Protein AF-A0A527ZEX2-F1 (afdb_monomer)

Secondary structure (DSSP, 8-state):
-------------------HHHHHHHHTTTS----EEEEE--TTSPEEEEEE-TTS-TTPPPSSHHHHHHHHHTT-TTS-EEEEEE-SS-SSEEEEEEEE--HHHHHHHHHHHHHTT-EEEEEE---TTSS-EEEEEETTEEEEEETS---GGGSTT---EEHHHHHHHHHHHH--

Nearest PDB structures (foldseek):
  6jil-assembly1_A  TM=5.531E-01  e=3.196E-02  Streptomyces lavendulae
  5hw4-assembly1_B  TM=4.990E-01  e=6.365E-01  Escherichia coli K-12
  5hw4-assembly1_A  TM=4.530E-01  e=8.638E-01  Escherichia coli K-12
  5hw4-assembly2_C-2  TM=4.641E-01  e=1.037E+00  Escherichia coli K-12
  7twm-assembly1_B  TM=4.184E-01  e=2.294E+00  Mycena rosella

Mean predicted aligned error: 11.55 Å

Foldseek 3Di:
DDDDDDPDDPDPPPPPPDFPVVVQLVCVVPDDDFFKWKWFQDDPFTDTDWGDAPPDDTRDDDPDLLVRLVSQLVRAPLQFKKKWWDDRPDPDTDDIDPGHNDSVVNRVVRRVSSVVRIMIMIGHDDQLQPPDWEWDDDPQWIDIDRRDHDPCVVDPDGDTDGPVVVVVVCCVPVVD

Solvent-accessible surface area (backbone atoms only — not comparable to full-atom values): 10529 Å² total; per-residue (Å²): 142,80,88,83,80,82,80,78,73,77,80,79,73,83,72,79,83,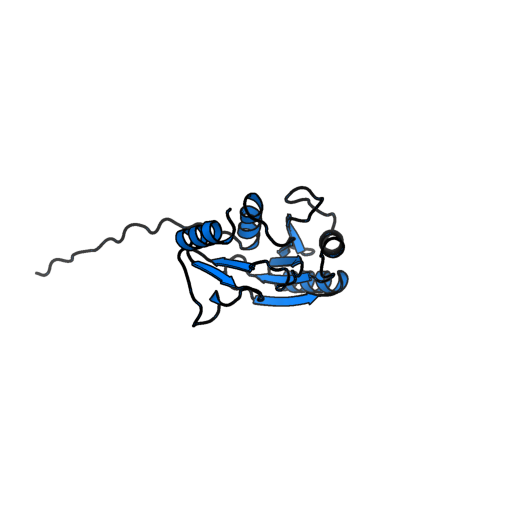69,44,72,66,59,49,50,57,58,45,52,77,82,42,95,62,78,40,31,40,27,32,38,46,47,94,95,48,57,38,80,69,47,26,47,43,91,96,54,60,82,50,56,82,61,97,40,68,61,54,46,43,42,56,46,48,80,67,22,89,69,53,21,29,27,43,38,29,31,48,87,89,43,94,59,67,78,49,75,49,74,66,41,70,46,53,67,60,48,43,55,51,50,46,55,39,17,77,74,65,24,29,38,39,40,30,43,42,74,70,43,80,73,78,56,71,40,63,43,77,59,91,59,36,37,40,70,35,71,66,38,85,64,62,49,90,83,45,90,91,59,82,76,39,52,44,73,58,45,51,51,49,44,30,70,77,71,72,95

Structure (mmCIF, N/CA/C/O backbone):
data_AF-A0A527ZEX2-F1
#
_entry.id   AF-A0A527ZEX2-F1
#
loop_
_atom_site.group_PDB
_atom_site.id
_atom_site.type_symbol
_atom_site.label_atom_id
_atom_site.label_alt_id
_atom_site.label_comp_id
_atom_site.label_asym_id
_atom_site.label_entity_id
_atom_site.label_seq_id
_atom_site.pdbx_PDB_ins_code
_atom_site.Cartn_x
_atom_site.Cartn_y
_atom_site.Cartn_z
_atom_site.occupancy
_atom_site.B_iso_or_equiv
_atom_site.auth_seq_id
_atom_site.auth_comp_id
_atom_site.auth_asym_id
_atom_site.auth_atom_id
_atom_site.pdbx_PDB_model_num
ATOM 1 N N . MET A 1 1 ? 30.602 -56.906 7.696 1.00 38.94 1 MET A N 1
ATOM 2 C CA . MET A 1 1 ? 29.253 -57.090 7.121 1.00 38.94 1 MET A CA 1
ATOM 3 C C . MET A 1 1 ? 28.308 -56.277 7.982 1.00 38.94 1 MET A C 1
ATOM 5 O O . MET A 1 1 ? 28.005 -56.689 9.092 1.00 38.94 1 MET A O 1
ATOM 9 N N . THR A 1 2 ? 27.953 -55.080 7.534 1.00 32.41 2 THR A N 1
ATOM 10 C CA . THR A 1 2 ? 27.104 -54.147 8.282 1.00 32.41 2 THR A CA 1
ATOM 11 C C . THR A 1 2 ? 26.075 -53.618 7.295 1.00 32.41 2 THR A C 1
ATOM 13 O O . THR A 1 2 ? 26.431 -53.017 6.285 1.00 32.41 2 THR A O 1
ATOM 16 N N . LEU A 1 3 ? 24.815 -53.969 7.541 1.00 36.19 3 LEU A N 1
ATOM 17 C CA . LEU A 1 3 ? 23.664 -53.648 6.706 1.00 36.19 3 LEU A CA 1
ATOM 18 C C . LEU A 1 3 ? 23.332 -52.159 6.852 1.00 36.19 3 LEU A C 1
ATOM 20 O O . LEU A 1 3 ? 23.072 -51.685 7.957 1.00 36.19 3 LEU A O 1
ATOM 24 N N . GLY A 1 4 ? 23.356 -51.433 5.734 1.00 30.73 4 GLY A N 1
ATOM 25 C CA . GLY A 1 4 ? 22.884 -50.057 5.642 1.00 30.73 4 GLY A CA 1
ATOM 26 C C . GLY A 1 4 ? 21.360 -50.017 5.586 1.00 30.73 4 GLY A C 1
ATOM 27 O O . GLY A 1 4 ? 20.760 -50.476 4.617 1.00 30.73 4 GLY A O 1
ATOM 28 N N . GLY A 1 5 ? 20.739 -49.458 6.622 1.00 30.98 5 GLY A N 1
ATOM 29 C CA . GLY A 1 5 ? 19.342 -49.035 6.595 1.00 30.98 5 GLY A CA 1
ATOM 30 C C . GLY A 1 5 ? 19.262 -47.604 6.076 1.00 30.98 5 GLY A C 1
ATOM 31 O O . GLY A 1 5 ? 19.489 -46.661 6.828 1.00 30.98 5 GLY A O 1
ATOM 32 N N . SER A 1 6 ? 18.970 -47.446 4.786 1.00 33.84 6 SER A N 1
ATOM 33 C CA . SER A 1 6 ? 18.593 -46.156 4.208 1.00 33.84 6 SER A CA 1
ATOM 34 C C . SER A 1 6 ? 17.180 -45.810 4.680 1.00 33.84 6 SER A C 1
ATOM 36 O O . SER A 1 6 ? 16.199 -46.401 4.224 1.00 33.84 6 SER A O 1
ATOM 38 N N . HIS A 1 7 ? 17.064 -44.882 5.628 1.00 37.12 7 HIS A N 1
ATOM 39 C CA . HIS A 1 7 ? 15.792 -44.233 5.920 1.00 37.12 7 HIS A CA 1
ATOM 40 C C . HIS A 1 7 ? 15.516 -43.186 4.839 1.00 37.12 7 HIS A C 1
ATOM 42 O O . HIS A 1 7 ? 15.939 -42.037 4.941 1.00 37.12 7 HIS A O 1
ATOM 48 N N . ASN A 1 8 ? 14.787 -43.608 3.806 1.00 36.22 8 ASN A N 1
ATOM 49 C CA . ASN A 1 8 ? 14.117 -42.707 2.878 1.00 36.22 8 ASN A CA 1
ATOM 50 C C . ASN A 1 8 ? 13.066 -41.913 3.671 1.00 36.22 8 ASN A C 1
ATOM 52 O O . ASN A 1 8 ? 12.044 -42.467 4.083 1.00 36.22 8 ASN A O 1
ATOM 56 N N . LYS A 1 9 ? 13.333 -40.629 3.932 1.00 35.22 9 LYS A N 1
ATOM 57 C CA . LYS A 1 9 ? 12.286 -39.689 4.346 1.00 35.22 9 LYS A CA 1
ATOM 58 C C . LYS A 1 9 ? 11.362 -39.467 3.143 1.00 35.22 9 LYS A C 1
ATOM 60 O O . LYS A 1 9 ? 11.882 -39.290 2.043 1.00 35.22 9 LYS A O 1
ATOM 65 N N . PRO A 1 10 ? 10.033 -39.510 3.320 1.00 35.25 10 PRO A N 1
ATOM 66 C CA . PRO A 1 10 ? 9.112 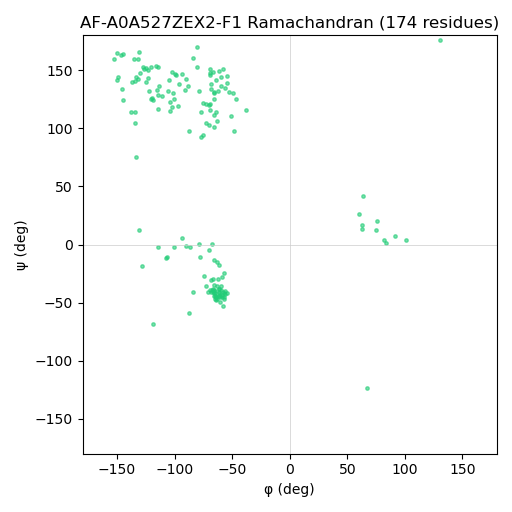-39.231 2.232 1.00 35.25 10 PRO A CA 1
ATOM 67 C C . PRO A 1 10 ? 9.281 -37.778 1.780 1.00 35.25 10 PRO A C 1
ATOM 69 O O . PRO A 1 10 ? 9.509 -36.895 2.612 1.00 35.25 10 PRO A O 1
ATOM 72 N N . ASP A 1 11 ? 9.186 -37.590 0.464 1.00 39.28 11 ASP A N 1
ATOM 73 C CA . ASP A 1 11 ? 9.167 -36.314 -0.246 1.00 39.28 11 ASP A CA 1
ATOM 74 C C . ASP A 1 11 ? 8.365 -35.270 0.536 1.00 39.28 11 ASP A C 1
ATOM 76 O O . ASP A 1 11 ? 7.159 -35.412 0.759 1.00 39.28 11 ASP A O 1
ATOM 80 N N . GLN A 1 12 ? 9.058 -34.221 0.971 1.00 38.19 12 GLN A N 1
ATOM 81 C CA . GLN A 1 12 ? 8.424 -32.989 1.405 1.00 38.19 12 GLN A CA 1
ATOM 82 C C . GLN A 1 12 ? 7.780 -32.408 0.148 1.00 38.19 12 GLN A C 1
ATOM 84 O O . GLN A 1 12 ? 8.481 -31.890 -0.715 1.00 38.19 12 GLN A O 1
ATOM 89 N N . ALA A 1 13 ? 6.465 -32.582 0.012 1.00 36.84 13 ALA A N 1
ATOM 90 C CA . ALA A 1 13 ? 5.693 -31.975 -1.060 1.00 36.84 13 ALA A CA 1
ATOM 91 C C . ALA A 1 13 ? 6.081 -30.494 -1.180 1.00 36.84 13 ALA A C 1
ATOM 93 O O . ALA A 1 13 ? 6.046 -29.781 -0.175 1.00 36.84 13 ALA A O 1
ATOM 94 N N . ASP A 1 14 ? 6.477 -30.077 -2.386 1.00 35.19 14 ASP A N 1
ATOM 95 C CA . ASP A 1 14 ? 6.785 -28.694 -2.752 1.00 35.19 14 ASP A CA 1
ATOM 96 C C . ASP A 1 14 ? 5.655 -27.779 -2.263 1.00 35.19 14 ASP A C 1
ATOM 98 O O . ASP A 1 14 ? 4.599 -27.652 -2.890 1.00 35.19 14 ASP A O 1
ATOM 102 N N . VAL A 1 15 ? 5.849 -27.148 -1.104 1.00 40.69 15 VAL A N 1
ATOM 103 C CA . VAL A 1 15 ? 4.997 -26.047 -0.673 1.00 40.69 15 VAL A CA 1
ATOM 104 C C . VAL A 1 15 ? 5.352 -24.908 -1.610 1.00 40.69 15 VAL A C 1
ATOM 106 O O . VAL A 1 15 ? 6.420 -24.315 -1.474 1.00 40.69 15 VAL A O 1
ATOM 109 N N . ALA A 1 16 ? 4.495 -24.644 -2.597 1.00 43.09 16 ALA A N 1
ATOM 110 C CA . ALA A 1 16 ? 4.663 -23.514 -3.497 1.00 43.09 16 ALA A CA 1
ATOM 111 C C . ALA A 1 16 ? 4.880 -22.247 -2.656 1.00 43.09 16 ALA A C 1
ATOM 113 O O . ALA A 1 16 ? 3.987 -21.800 -1.933 1.00 43.09 16 ALA A O 1
ATOM 114 N N . VAL A 1 17 ? 6.098 -21.706 -2.698 1.00 55.81 17 VAL A N 1
ATOM 115 C CA . VAL A 1 17 ? 6.446 -20.476 -1.990 1.00 55.81 17 VAL A CA 1
ATOM 116 C C . VAL A 1 17 ? 5.823 -19.333 -2.781 1.00 55.81 17 VAL A C 1
ATOM 118 O O . VAL A 1 17 ? 6.385 -18.875 -3.774 1.00 55.81 17 VAL A O 1
ATOM 121 N N . PHE A 1 18 ? 4.624 -18.920 -2.377 1.00 62.62 18 PHE A N 1
ATOM 122 C CA . PHE A 1 18 ? 3.941 -17.787 -2.989 1.00 62.62 18 PHE A CA 1
ATOM 123 C C . PHE A 1 18 ? 4.651 -16.478 -2.651 1.00 62.62 18 PHE A C 1
ATOM 125 O O . PHE A 1 18 ? 5.221 -16.301 -1.569 1.00 62.62 18 PHE A O 1
ATOM 132 N N . ARG A 1 19 ? 4.598 -15.538 -3.595 1.00 82.38 19 ARG A N 1
ATOM 133 C CA . ARG A 1 19 ? 5.118 -14.186 -3.398 1.00 82.38 19 ARG A CA 1
ATOM 134 C C . ARG A 1 19 ? 4.270 -13.470 -2.333 1.00 82.38 19 ARG A C 1
ATOM 136 O O . ARG A 1 19 ? 3.083 -13.760 -2.177 1.00 82.38 19 ARG A O 1
ATOM 143 N N . LYS A 1 20 ? 4.873 -12.568 -1.548 1.00 81.88 20 LYS A N 1
ATOM 144 C CA . LYS A 1 20 ? 4.207 -11.954 -0.376 1.00 81.88 20 LYS A CA 1
ATOM 145 C C . LYS A 1 20 ? 2.905 -11.235 -0.724 1.00 81.88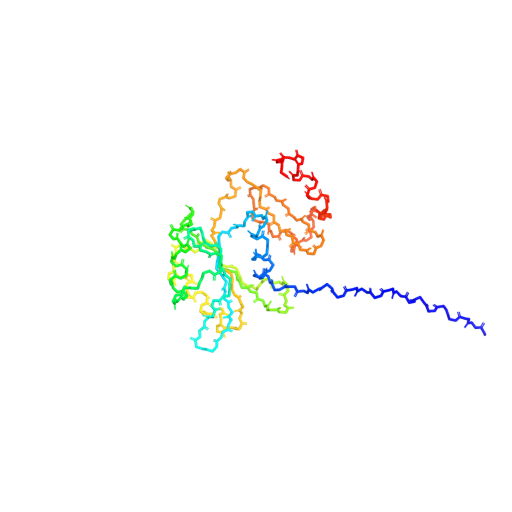 20 LYS A C 1
ATOM 147 O O . LYS A 1 20 ? 1.914 -11.386 -0.021 1.00 81.88 20 LYS A O 1
ATOM 152 N N . ASP A 1 21 ? 2.929 -10.452 -1.791 1.00 87.25 21 ASP A N 1
ATOM 153 C CA . ASP A 1 21 ? 1.781 -9.707 -2.299 1.00 87.25 21 ASP A CA 1
ATOM 154 C C . ASP A 1 21 ? 0.683 -10.631 -2.843 1.00 87.25 21 ASP A C 1
ATOM 156 O O . ASP A 1 21 ? -0.486 -10.398 -2.569 1.00 87.25 21 ASP A O 1
ATOM 160 N N . GLU A 1 22 ? 1.049 -11.725 -3.514 1.00 90.62 22 GLU A N 1
ATOM 161 C CA . GLU A 1 22 ? 0.096 -12.748 -3.965 1.00 90.62 22 GLU A CA 1
ATOM 162 C C . GLU A 1 22 ? -0.562 -13.482 -2.785 1.00 90.62 22 GLU A C 1
ATOM 164 O O . GLU A 1 22 ? -1.759 -13.760 -2.796 1.00 90.62 22 GLU A O 1
ATOM 169 N N . THR A 1 23 ? 0.208 -13.774 -1.733 1.00 86.50 23 THR A N 1
ATOM 170 C CA . THR A 1 23 ? -0.334 -14.354 -0.494 1.00 86.50 23 THR A CA 1
ATOM 171 C C . THR A 1 23 ? -1.347 -13.410 0.147 1.00 86.50 23 THR A C 1
ATOM 173 O O . THR A 1 23 ? -2.417 -13.848 0.566 1.00 86.50 23 THR A O 1
ATOM 176 N N . LEU A 1 24 ? -1.022 -12.116 0.204 1.00 87.50 24 LEU A N 1
ATOM 177 C CA . LEU A 1 24 ? -1.908 -11.098 0.756 1.00 87.50 24 LEU A CA 1
ATOM 178 C C . LEU A 1 24 ? -3.186 -10.943 -0.081 1.00 87.50 24 LEU A C 1
ATOM 180 O O . LEU A 1 24 ? -4.273 -10.852 0.484 1.00 87.50 24 LEU A O 1
ATOM 184 N N . ASP A 1 25 ? -3.064 -10.989 -1.410 1.00 93.00 25 ASP A N 1
ATOM 185 C CA . ASP A 1 25 ? -4.196 -10.935 -2.337 1.00 93.00 25 ASP A CA 1
ATOM 186 C C . ASP A 1 25 ? -5.176 -12.098 -2.125 1.00 93.00 25 ASP A C 1
ATOM 188 O O . ASP A 1 25 ? -6.383 -11.883 -2.042 1.00 93.00 25 ASP A O 1
ATOM 192 N N . ARG A 1 26 ? -4.660 -13.321 -1.944 1.00 89.00 26 ARG A N 1
ATOM 193 C CA . ARG A 1 26 ? -5.491 -14.496 -1.629 1.00 89.00 26 ARG A CA 1
ATOM 194 C C . ARG A 1 26 ? -6.134 -14.402 -0.252 1.00 89.00 26 ARG A C 1
ATOM 196 O O . ARG A 1 26 ? -7.294 -14.764 -0.096 1.00 89.00 26 ARG A O 1
ATOM 203 N N . LEU A 1 27 ? -5.403 -13.919 0.755 1.00 85.25 27 LEU A N 1
ATOM 204 C CA . LEU A 1 27 ? -5.966 -13.729 2.096 1.00 85.25 27 LEU A CA 1
ATOM 205 C C . LEU A 1 27 ? -7.152 -12.759 2.071 1.00 85.25 27 LEU A C 1
ATOM 207 O O . LEU A 1 27 ? -8.126 -12.996 2.782 1.00 85.25 27 LEU A O 1
ATOM 211 N N . ALA A 1 28 ? -7.104 -11.736 1.213 1.00 88.75 28 ALA A N 1
ATOM 212 C CA . ALA A 1 28 ? -8.178 -10.761 1.038 1.00 88.75 28 ALA A CA 1
ATOM 213 C C . ALA A 1 28 ? -9.499 -11.361 0.515 1.00 88.75 28 ALA A C 1
ATOM 215 O O . ALA A 1 28 ? -10.532 -10.698 0.572 1.00 88.75 28 ALA A O 1
ATOM 216 N N . GLU A 1 29 ? -9.496 -12.592 -0.010 1.00 87.25 29 GLU A N 1
ATOM 217 C CA . GLU A 1 29 ? -10.720 -13.279 -0.451 1.00 87.25 29 GLU A CA 1
ATOM 218 C C . GLU A 1 29 ? -11.565 -13.787 0.723 1.00 87.25 29 GLU A C 1
ATOM 220 O O . GLU A 1 29 ? -12.779 -13.941 0.594 1.00 87.25 29 GLU A O 1
ATOM 225 N N . THR A 1 30 ? -10.932 -14.065 1.865 1.00 80.06 30 THR A N 1
ATOM 226 C CA . THR A 1 30 ? -11.583 -14.715 3.015 1.00 80.06 30 THR A CA 1
ATOM 227 C C . THR A 1 30 ? -11.405 -13.974 4.334 1.00 80.06 30 THR A C 1
ATOM 229 O O . THR A 1 30 ? -12.147 -14.235 5.278 1.00 80.06 30 THR A O 1
ATOM 232 N N . PHE A 1 31 ? -10.426 -13.075 4.424 1.00 76.56 31 PHE A N 1
ATOM 233 C CA . PHE A 1 31 ? -10.104 -12.310 5.623 1.00 76.56 31 PHE A CA 1
ATOM 234 C C . PHE A 1 31 ? -10.053 -10.818 5.314 1.00 76.56 31 PHE A C 1
ATOM 236 O O . PHE A 1 31 ? -9.707 -10.403 4.208 1.00 76.56 31 PHE A O 1
ATOM 243 N N . ASN A 1 32 ? -10.325 -10.006 6.333 1.00 75.88 32 ASN A N 1
ATOM 244 C CA . ASN A 1 32 ? -10.060 -8.578 6.261 1.00 75.88 32 ASN A CA 1
ATOM 245 C C . ASN A 1 32 ? -8.545 -8.361 6.274 1.00 75.88 32 ASN A C 1
ATOM 247 O O . ASN A 1 32 ? -7.859 -8.751 7.220 1.00 75.88 32 ASN A O 1
ATOM 251 N N . VAL A 1 33 ? -8.036 -7.739 5.219 1.00 85.69 33 VAL A N 1
ATOM 252 C CA . VAL A 1 33 ? -6.650 -7.283 5.122 1.00 85.69 33 VAL A CA 1
ATOM 253 C C . VAL A 1 33 ? -6.639 -5.761 5.055 1.00 85.69 33 VAL A C 1
ATOM 255 O O . VAL A 1 33 ? -7.600 -5.161 4.575 1.00 85.69 33 VAL A O 1
ATOM 258 N N . ALA A 1 34 ? -5.548 -5.149 5.515 1.00 89.81 34 ALA A N 1
ATOM 259 C CA . ALA A 1 34 ? -5.311 -3.725 5.302 1.00 89.81 34 ALA A CA 1
ATOM 260 C C . ALA A 1 34 ? -5.397 -3.401 3.806 1.00 89.81 34 ALA A C 1
ATOM 262 O O . ALA A 1 34 ? -4.865 -4.161 2.988 1.00 89.81 34 ALA A O 1
ATOM 263 N N . GLN A 1 35 ? -6.017 -2.277 3.456 1.00 94.81 35 GLN A N 1
ATOM 264 C CA . GLN A 1 35 ? -6.060 -1.811 2.078 1.00 94.81 35 GLN A CA 1
ATOM 265 C C . GLN A 1 35 ? -4.641 -1.675 1.533 1.00 94.81 35 GLN A C 1
ATOM 267 O O . GLN A 1 35 ? -3.756 -1.134 2.208 1.00 94.81 35 GLN A O 1
ATOM 272 N N . PHE A 1 36 ? -4.406 -2.170 0.318 1.00 97.00 36 PHE A N 1
ATOM 273 C CA . PHE A 1 36 ? -3.071 -2.140 -0.266 1.00 97.00 36 PHE A CA 1
ATOM 274 C C . PHE A 1 36 ? -3.062 -2.105 -1.793 1.00 97.00 36 PHE A C 1
ATOM 276 O O . PHE A 1 36 ? -4.005 -2.528 -2.464 1.00 97.00 36 PHE A O 1
ATOM 283 N N . VAL A 1 37 ? -1.927 -1.660 -2.325 1.00 98.31 37 VAL A N 1
ATOM 284 C CA . VAL A 1 37 ? -1.503 -1.863 -3.711 1.00 98.31 37 VAL A CA 1
ATOM 285 C C . VAL A 1 37 ? -0.055 -2.355 -3.721 1.00 98.31 37 VAL A C 1
ATOM 287 O O . VAL A 1 37 ? 0.753 -1.941 -2.886 1.00 98.31 37 VAL A O 1
ATOM 290 N N . SER A 1 38 ? 0.288 -3.267 -4.630 1.00 97.75 38 SER A N 1
ATOM 291 C CA . SER A 1 38 ? 1.658 -3.766 -4.782 1.00 97.75 38 SER A CA 1
ATOM 292 C C . SER A 1 38 ? 2.235 -3.503 -6.167 1.00 97.75 38 SER A C 1
ATOM 294 O O . SER A 1 38 ? 1.508 -3.427 -7.160 1.00 97.75 38 SER A O 1
ATOM 296 N N . PHE A 1 39 ? 3.563 -3.393 -6.230 1.00 97.62 39 PHE A N 1
ATOM 297 C CA . PHE A 1 39 ? 4.306 -3.118 -7.453 1.00 97.62 39 PHE A CA 1
ATOM 298 C C . PHE A 1 39 ? 5.514 -4.049 -7.601 1.00 97.62 39 PHE A C 1
ATOM 300 O O . PHE A 1 39 ? 6.186 -4.406 -6.630 1.00 97.62 39 PHE A O 1
ATOM 307 N N . ALA A 1 40 ? 5.794 -4.429 -8.843 1.00 96.19 40 ALA A N 1
ATOM 308 C CA . ALA A 1 40 ? 6.994 -5.131 -9.260 1.00 96.19 40 ALA A CA 1
ATOM 309 C C . ALA A 1 40 ? 8.001 -4.148 -9.871 1.00 96.19 40 ALA A C 1
ATOM 311 O O . ALA A 1 40 ? 7.589 -3.205 -10.551 1.00 96.19 40 ALA A O 1
ATOM 312 N N . PRO A 1 41 ? 9.312 -4.380 -9.705 1.00 94.81 41 PRO A N 1
ATOM 313 C CA . PRO A 1 41 ? 10.317 -3.638 -10.452 1.00 94.81 41 PRO A CA 1
ATOM 314 C C . PRO A 1 41 ? 10.197 -3.984 -11.944 1.00 94.81 41 PRO A C 1
ATOM 316 O O . PRO A 1 41 ? 10.143 -5.162 -12.308 1.00 94.81 41 PRO A O 1
ATOM 319 N N . ALA A 1 42 ? 10.151 -2.977 -12.816 1.00 94.31 42 ALA A N 1
ATOM 320 C CA . ALA A 1 42 ? 10.080 -3.172 -14.261 1.00 94.31 42 ALA A CA 1
ATOM 321 C C . ALA A 1 42 ? 10.860 -2.095 -15.028 1.00 94.31 42 ALA A C 1
ATOM 323 O O . ALA A 1 42 ? 11.240 -1.049 -14.500 1.00 94.31 42 ALA A O 1
ATOM 324 N N . VAL A 1 43 ? 11.132 -2.376 -16.304 1.00 89.81 43 VAL A N 1
ATOM 325 C CA . VAL A 1 43 ? 11.810 -1.426 -17.192 1.00 89.81 43 VAL A CA 1
ATOM 326 C C . VAL A 1 43 ? 10.868 -0.255 -17.465 1.00 89.81 43 VAL A C 1
ATOM 328 O O . VAL A 1 43 ? 9.787 -0.454 -18.011 1.00 89.81 43 VAL A O 1
ATOM 331 N N . GLY A 1 44 ? 11.298 0.959 -17.121 1.00 88.50 44 GLY A N 1
ATOM 332 C CA . GLY A 1 44 ? 10.491 2.172 -17.289 1.00 88.50 44 GLY A CA 1
ATOM 333 C C . GLY A 1 44 ? 9.635 2.545 -16.075 1.00 88.50 44 GLY A C 1
ATOM 334 O O . GLY A 1 44 ? 8.855 3.485 -16.178 1.00 88.50 44 GLY A O 1
ATOM 335 N N . GLY A 1 45 ? 9.798 1.849 -14.945 1.00 91.94 45 GLY A N 1
ATOM 336 C CA . GLY A 1 45 ? 9.174 2.192 -13.668 1.00 91.94 45 GLY A CA 1
ATOM 337 C C . GLY A 1 45 ? 8.474 1.005 -12.999 1.00 91.94 45 GLY A C 1
ATOM 338 O O . GLY A 1 45 ? 8.418 -0.087 -13.570 1.00 91.94 45 GLY A O 1
ATOM 339 N N . PRO A 1 46 ? 7.941 1.190 -11.780 1.00 97.12 46 PRO A N 1
ATOM 340 C CA . PRO A 1 46 ? 7.204 0.152 -11.067 1.00 97.12 46 PRO A CA 1
ATOM 341 C C . PRO A 1 46 ? 5.940 -0.273 -11.830 1.00 97.12 46 PRO A C 1
ATOM 343 O O . PRO A 1 46 ? 5.139 0.565 -12.239 1.00 97.12 46 PRO A O 1
ATOM 346 N N . ALA A 1 47 ? 5.723 -1.580 -11.975 1.00 97.56 47 ALA A N 1
ATOM 347 C CA . ALA A 1 47 ? 4.521 -2.144 -12.585 1.00 97.56 47 ALA A CA 1
ATOM 348 C C . ALA A 1 47 ? 3.553 -2.633 -11.503 1.00 97.56 47 ALA A C 1
ATOM 350 O O . ALA A 1 47 ? 3.930 -3.461 -10.673 1.00 97.56 47 ALA A O 1
ATOM 351 N N . GLN A 1 48 ? 2.302 -2.168 -11.518 1.00 98.31 48 GLN A N 1
ATOM 352 C CA . GLN A 1 48 ? 1.290 -2.617 -10.559 1.00 98.31 48 GLN A CA 1
ATOM 353 C C . GLN A 1 48 ? 1.064 -4.137 -10.657 1.00 98.31 48 GLN A C 1
ATOM 355 O O . GLN A 1 48 ? 1.155 -4.725 -11.735 1.00 98.31 48 GLN A O 1
ATOM 360 N N . GLN A 1 49 ? 0.820 -4.792 -9.520 1.00 97.19 49 GLN A N 1
ATOM 361 C CA . GLN A 1 49 ? 0.573 -6.232 -9.428 1.00 97.19 49 GLN A CA 1
ATOM 362 C C . GLN A 1 49 ? -0.818 -6.508 -8.852 1.00 97.19 49 GLN A C 1
ATOM 364 O O . GLN A 1 49 ? -1.699 -6.943 -9.589 1.00 97.19 49 GLN A O 1
ATOM 369 N N . PHE A 1 50 ? -1.034 -6.202 -7.570 1.00 97.81 50 PHE A N 1
ATOM 370 C CA . PHE A 1 50 ? -2.291 -6.476 -6.867 1.00 97.81 50 PHE A CA 1
ATOM 371 C C . PHE A 1 50 ? -2.870 -5.207 -6.246 1.00 97.81 50 PHE A C 1
ATOM 373 O O . PHE A 1 50 ? -2.131 -4.279 -5.915 1.00 97.81 50 PHE A O 1
ATOM 380 N N . CYS A 1 51 ? -4.195 -5.166 -6.101 1.00 97.62 51 CYS A N 1
ATOM 381 C CA . CYS A 1 51 ? -4.923 -4.030 -5.542 1.00 97.62 51 CYS A CA 1
ATOM 382 C C . CYS A 1 51 ? -6.131 -4.504 -4.726 1.00 97.62 51 CYS A C 1
ATOM 384 O O . CYS A 1 51 ? -7.011 -5.200 -5.237 1.00 97.62 51 CYS A O 1
ATOM 386 N N . ARG A 1 52 ? -6.190 -4.082 -3.462 1.00 97.00 52 ARG A N 1
ATOM 387 C CA . ARG A 1 52 ? -7.317 -4.291 -2.548 1.00 97.00 52 ARG A CA 1
ATOM 388 C C . ARG A 1 52 ? -7.632 -2.969 -1.859 1.00 97.00 52 ARG A C 1
ATOM 390 O O . ARG A 1 52 ? -7.261 -2.758 -0.712 1.00 97.00 52 ARG A O 1
ATOM 397 N N . ILE A 1 53 ? -8.272 -2.061 -2.591 1.00 96.19 53 ILE A N 1
ATOM 398 C CA . ILE A 1 53 ? -8.678 -0.736 -2.102 1.00 96.19 53 ILE A CA 1
ATOM 399 C C . ILE A 1 53 ? -10.206 -0.661 -2.106 1.00 96.19 53 ILE A C 1
ATOM 401 O O . ILE A 1 53 ? -10.847 -1.022 -3.094 1.00 96.19 53 ILE A O 1
ATOM 405 N N . ALA A 1 54 ? -10.805 -0.186 -1.013 1.00 92.94 54 ALA A N 1
ATOM 406 C CA . ALA A 1 54 ? -12.253 -0.101 -0.880 1.00 92.94 54 ALA A CA 1
ATOM 407 C C . ALA A 1 54 ? -12.874 0.791 -1.972 1.00 92.94 54 ALA A C 1
ATOM 409 O O . ALA A 1 54 ? -12.389 1.877 -2.290 1.00 92.94 54 ALA A O 1
ATOM 410 N N . GLY A 1 55 ? -13.983 0.335 -2.553 1.00 93.75 55 GLY A N 1
ATOM 411 C CA . GLY A 1 55 ? -14.649 1.039 -3.653 1.00 93.75 55 GLY A CA 1
ATOM 412 C C . GLY A 1 55 ? -14.037 0.798 -5.037 1.00 93.75 55 GLY A C 1
ATOM 413 O O . GLY A 1 55 ? -14.523 1.383 -6.002 1.00 93.75 55 GLY A O 1
ATOM 414 N N . PHE A 1 56 ? -13.029 -0.070 -5.151 1.00 96.19 56 PHE A N 1
ATOM 415 C CA . PHE A 1 56 ? -12.554 -0.609 -6.423 1.00 96.19 56 PHE A CA 1
ATOM 416 C C . PHE A 1 56 ? -12.779 -2.120 -6.483 1.00 96.19 56 PHE A C 1
ATOM 418 O O . PHE A 1 56 ? -12.816 -2.801 -5.457 1.00 96.19 56 PHE A O 1
ATOM 425 N N . GLU A 1 57 ? -12.909 -2.644 -7.701 1.00 96.81 57 GLU A N 1
ATOM 426 C CA . GLU A 1 57 ? -12.868 -4.087 -7.932 1.00 96.81 57 GLU A CA 1
ATOM 427 C C . GLU A 1 57 ? -11.511 -4.657 -7.502 1.00 96.81 57 GLU A C 1
ATOM 429 O O . GLU A 1 57 ? -10.473 -3.993 -7.607 1.00 96.81 57 GLU A O 1
ATOM 434 N N . ALA A 1 58 ? -11.512 -5.913 -7.052 1.00 95.44 58 ALA A N 1
ATOM 435 C CA . ALA A 1 58 ? -10.281 -6.622 -6.732 1.00 95.44 58 ALA A CA 1
ATOM 436 C C . ALA A 1 58 ? -9.309 -6.576 -7.921 1.00 95.44 58 ALA A C 1
ATOM 438 O O . ALA A 1 58 ? -9.678 -6.868 -9.059 1.00 95.44 58 ALA A O 1
ATOM 439 N N . ASN A 1 59 ? -8.056 -6.216 -7.645 1.00 97.25 59 ASN A N 1
ATOM 440 C CA . ASN A 1 59 ? -6.983 -6.087 -8.628 1.00 97.25 59 ASN A CA 1
ATOM 441 C C . ASN A 1 59 ? -7.243 -5.055 -9.743 1.00 97.25 59 ASN A C 1
ATOM 443 O O . ASN A 1 59 ? -6.644 -5.148 -10.819 1.00 97.25 59 ASN A O 1
ATOM 447 N N . HIS A 1 60 ? -8.076 -4.038 -9.470 1.00 98.12 60 HIS A N 1
ATOM 448 C CA . HIS A 1 60 ? -8.245 -2.866 -10.333 1.00 98.12 60 HIS A CA 1
ATOM 449 C C . HIS A 1 60 ? -6.894 -2.261 -10.728 1.00 98.12 60 HIS A C 1
ATOM 451 O O . HIS A 1 60 ? -6.054 -2.013 -9.865 1.00 98.12 60 HIS A O 1
ATOM 457 N N . GLN A 1 61 ? -6.700 -2.011 -12.024 1.00 98.12 61 GLN A N 1
ATOM 458 C CA . GLN A 1 61 ? -5.473 -1.443 -12.580 1.00 98.12 61 GLN A CA 1
ATOM 459 C C . GLN A 1 61 ? -5.629 0.063 -12.759 1.00 98.12 61 GLN A C 1
ATOM 461 O O . GLN A 1 61 ? -6.494 0.504 -13.516 1.00 98.12 61 GLN A O 1
ATOM 466 N N . PHE A 1 62 ? -4.785 0.830 -12.075 1.00 98.12 62 PHE A N 1
ATOM 467 C CA . PHE A 1 62 ? -4.730 2.277 -12.231 1.00 98.12 62 PHE A CA 1
ATOM 468 C C . PHE A 1 62 ? -3.855 2.670 -13.426 1.00 98.12 62 PHE A C 1
ATOM 470 O O . PHE A 1 62 ? -3.022 1.890 -13.889 1.00 98.12 62 PHE A O 1
ATOM 477 N N . GLU A 1 63 ? -4.029 3.899 -13.915 1.00 96.31 63 GLU A N 1
ATOM 478 C CA . GLU A 1 63 ? -3.236 4.433 -15.029 1.00 96.31 63 GLU A CA 1
ATOM 479 C C . GLU A 1 63 ? -1.769 4.665 -14.638 1.00 96.31 63 GLU A C 1
ATOM 481 O O . GLU A 1 63 ? -0.874 4.521 -15.474 1.00 96.31 63 GLU A O 1
ATOM 486 N N . SER A 1 64 ? -1.508 4.986 -13.367 1.00 97.25 64 SER A N 1
ATOM 487 C CA . SER A 1 64 ? -0.162 5.226 -12.855 1.00 97.25 64 SER A CA 1
ATOM 488 C C . SER A 1 64 ? 0.023 4.791 -11.397 1.00 97.25 64 SER A C 1
ATOM 490 O O . SER A 1 64 ? -0.932 4.627 -10.635 1.00 97.25 64 SER A O 1
ATOM 492 N N . VAL A 1 65 ? 1.292 4.662 -10.988 1.00 97.69 65 VAL A N 1
ATOM 493 C CA . VAL A 1 65 ? 1.687 4.458 -9.581 1.00 97.69 65 VAL A CA 1
ATOM 494 C C . VAL A 1 65 ? 1.135 5.579 -8.696 1.00 97.69 65 VAL A C 1
ATOM 496 O O . VAL A 1 65 ? 0.661 5.316 -7.591 1.00 97.69 65 VAL A O 1
ATOM 499 N N . ALA A 1 66 ? 1.163 6.820 -9.194 1.00 98.00 66 ALA A N 1
ATOM 500 C CA . ALA A 1 66 ? 0.655 7.980 -8.476 1.00 98.00 66 ALA A CA 1
ATOM 501 C C . ALA A 1 66 ? -0.856 7.882 -8.238 1.00 98.00 66 ALA A C 1
ATOM 503 O O . ALA A 1 66 ? -1.289 8.090 -7.108 1.00 98.00 66 ALA A O 1
ATOM 504 N N . ASP A 1 67 ? -1.636 7.491 -9.249 1.00 98.25 67 ASP A N 1
ATOM 505 C CA . ASP A 1 67 ? -3.092 7.355 -9.119 1.00 98.25 67 ASP A CA 1
ATOM 506 C C . ASP A 1 67 ? -3.470 6.247 -8.134 1.00 98.25 67 ASP A C 1
ATOM 508 O O . ASP A 1 67 ? -4.345 6.438 -7.291 1.00 98.25 67 ASP A O 1
ATOM 512 N N . ALA A 1 68 ? -2.769 5.111 -8.183 1.00 98.25 68 ALA A N 1
ATOM 513 C CA . ALA A 1 68 ? -2.998 4.008 -7.255 1.00 98.25 68 ALA A CA 1
ATOM 514 C C . ALA A 1 68 ? -2.707 4.399 -5.798 1.00 98.25 68 ALA A C 1
ATOM 516 O O . ALA A 1 68 ? -3.501 4.125 -4.895 1.00 98.25 68 ALA A O 1
ATOM 517 N N . ILE A 1 69 ? -1.567 5.054 -5.560 1.00 98.12 69 ILE A N 1
ATOM 518 C CA . ILE A 1 69 ? -1.164 5.493 -4.219 1.00 98.12 69 ILE A CA 1
ATOM 519 C C . ILE A 1 69 ? -2.088 6.609 -3.722 1.00 98.12 69 ILE A C 1
ATOM 521 O O . ILE A 1 69 ? -2.496 6.583 -2.563 1.00 98.12 69 ILE A O 1
ATOM 525 N N . GLN A 1 70 ? -2.469 7.552 -4.584 1.00 98.06 70 GLN A N 1
ATOM 526 C CA . GLN A 1 70 ? -3.421 8.610 -4.250 1.00 98.06 70 GLN A CA 1
ATOM 527 C C . GLN A 1 70 ? -4.785 8.025 -3.858 1.00 98.06 70 GLN A C 1
ATOM 529 O O . GLN A 1 70 ? -5.340 8.397 -2.824 1.00 98.06 70 GLN A O 1
ATOM 534 N N . ALA A 1 71 ? -5.288 7.052 -4.622 1.00 97.81 71 ALA A N 1
ATOM 535 C CA . ALA A 1 71 ? -6.546 6.379 -4.324 1.00 97.81 71 ALA A CA 1
ATOM 536 C C . ALA A 1 71 ? -6.520 5.651 -2.969 1.00 97.81 71 ALA A C 1
ATOM 538 O O . ALA A 1 71 ? -7.528 5.673 -2.254 1.00 97.81 71 ALA A O 1
ATOM 539 N N . LEU A 1 72 ? -5.384 5.037 -2.609 1.00 97.12 72 LEU A N 1
ATOM 540 C CA . LEU A 1 72 ? -5.169 4.427 -1.295 1.00 97.12 72 LEU A CA 1
ATOM 541 C C . LEU A 1 72 ? -5.168 5.482 -0.181 1.00 97.12 72 LEU A C 1
ATOM 543 O O . LEU A 1 72 ? -5.841 5.299 0.828 1.00 97.12 72 LEU A O 1
ATOM 547 N N . PHE A 1 73 ? -4.453 6.596 -0.364 1.00 95.12 73 PHE A N 1
ATOM 548 C CA . PHE A 1 73 ? -4.388 7.685 0.617 1.00 95.12 73 PHE A CA 1
ATOM 549 C C . PHE A 1 73 ? -5.762 8.278 0.930 1.00 95.12 73 PHE A C 1
ATOM 551 O O . PHE A 1 73 ? -6.098 8.455 2.096 1.00 95.12 73 PHE A O 1
ATOM 558 N N . GLU A 1 74 ? -6.578 8.536 -0.093 1.00 94.94 74 GLU A N 1
ATOM 559 C CA . GLU A 1 74 ? -7.935 9.086 0.059 1.00 94.94 74 GLU A CA 1
ATOM 560 C C . GLU A 1 74 ? -8.879 8.192 0.870 1.00 94.94 74 GLU A C 1
ATOM 562 O O . GLU A 1 74 ? -9.929 8.647 1.322 1.00 94.94 74 GLU A O 1
ATOM 567 N N . ARG A 1 75 ? -8.523 6.914 1.023 1.00 93.25 75 ARG A N 1
ATOM 568 C CA . ARG A 1 75 ? -9.310 5.895 1.725 1.00 93.25 75 ARG A CA 1
ATOM 569 C C . ARG A 1 75 ? -8.626 5.374 2.984 1.00 93.25 75 ARG A C 1
ATOM 571 O O . ARG A 1 75 ? -9.227 4.554 3.670 1.00 93.25 75 ARG A O 1
ATOM 578 N N . SER A 1 76 ? -7.411 5.836 3.283 1.00 89.12 76 SER A N 1
ATOM 579 C CA . SER A 1 76 ? -6.698 5.511 4.517 1.00 89.12 76 SER A CA 1
ATOM 580 C C . SER A 1 76 ? -7.313 6.300 5.669 1.00 89.12 76 SER A C 1
ATOM 582 O O . SER A 1 76 ? -7.347 7.532 5.632 1.00 89.12 76 SER A O 1
ATOM 584 N N . SER A 1 77 ? -7.791 5.606 6.702 1.00 84.81 77 SER A N 1
ATOM 585 C CA . SER A 1 77 ? -8.415 6.245 7.870 1.00 84.81 77 SER A CA 1
ATOM 586 C C . SER A 1 77 ? -7.441 7.138 8.641 1.00 84.81 77 SER A C 1
ATOM 588 O O . SER A 1 77 ? -7.823 8.207 9.110 1.00 84.81 77 SER A O 1
ATOM 590 N N . GLU A 1 78 ? -6.172 6.733 8.707 1.00 87.56 78 GLU A N 1
ATOM 591 C CA . GLU A 1 78 ? -5.119 7.438 9.444 1.00 87.56 78 GLU A CA 1
ATOM 592 C C . GLU A 1 78 ? -4.441 8.545 8.623 1.00 87.56 78 GLU A C 1
ATOM 594 O O . GLU A 1 78 ? -3.521 9.203 9.109 1.00 87.56 78 GLU A O 1
ATOM 599 N N . GLY A 1 79 ? -4.821 8.727 7.350 1.00 89.38 79 GLY A N 1
ATOM 600 C CA . GLY A 1 79 ? -4.192 9.704 6.454 1.00 89.38 79 GLY A CA 1
ATOM 601 C C . GLY A 1 79 ? -2.705 9.440 6.181 1.00 89.38 79 GLY A C 1
ATOM 602 O O . GLY A 1 79 ? -2.008 10.303 5.652 1.00 89.38 79 GLY A O 1
ATOM 603 N N . THR A 1 80 ? -2.210 8.254 6.538 1.00 93.44 80 THR A N 1
ATOM 604 C CA . THR A 1 80 ? -0.835 7.814 6.296 1.00 93.44 80 THR A CA 1
ATOM 605 C C . THR A 1 80 ? -0.817 6.418 5.685 1.00 93.44 80 THR A C 1
ATOM 607 O O . THR A 1 80 ? -1.783 5.654 5.787 1.00 93.44 80 THR A O 1
ATOM 610 N N . VAL A 1 81 ? 0.295 6.074 5.041 1.00 96.19 81 VAL A N 1
ATOM 611 C CA . VAL A 1 81 ? 0.536 4.743 4.479 1.00 96.19 81 VAL A CA 1
ATOM 612 C C . VAL A 1 81 ? 1.904 4.218 4.885 1.00 96.19 81 VAL A C 1
ATOM 614 O O . VAL A 1 81 ? 2.795 4.935 5.331 1.00 96.19 81 VAL A O 1
ATOM 617 N N . ASN A 1 82 ? 2.089 2.932 4.672 1.00 95.31 82 ASN A N 1
ATOM 618 C CA . ASN A 1 82 ? 3.311 2.202 4.907 1.00 95.31 82 ASN A CA 1
ATOM 619 C C . ASN A 1 82 ? 3.870 1.716 3.574 1.00 95.31 82 ASN A C 1
ATOM 621 O O . ASN A 1 82 ? 3.115 1.181 2.768 1.00 95.31 82 ASN A O 1
ATOM 625 N N . VAL A 1 83 ? 5.182 1.833 3.360 1.00 95.88 83 VAL A N 1
ATOM 626 C CA . VAL A 1 83 ? 5.858 1.299 2.167 1.00 95.88 83 VAL A CA 1
ATOM 627 C C . VAL A 1 83 ? 6.810 0.188 2.596 1.00 95.88 83 VAL A C 1
ATOM 629 O O . VAL A 1 83 ? 7.757 0.412 3.352 1.00 95.88 83 VAL A O 1
ATOM 632 N N . ARG A 1 84 ? 6.545 -1.035 2.136 1.00 92.75 84 ARG A N 1
ATOM 633 C CA . ARG A 1 84 ? 7.321 -2.241 2.459 1.00 92.75 84 ARG A CA 1
ATOM 634 C C . ARG A 1 84 ? 7.987 -2.764 1.201 1.00 92.75 84 ARG A C 1
ATOM 636 O O . ARG A 1 84 ? 7.282 -3.031 0.233 1.00 92.75 84 ARG A O 1
ATOM 643 N N . SER A 1 85 ? 9.295 -3.004 1.234 1.00 90.88 85 SER A N 1
ATOM 644 C CA . SER A 1 85 ? 9.999 -3.681 0.144 1.00 90.88 85 SER A CA 1
ATOM 645 C C . SER A 1 85 ? 10.309 -5.141 0.456 1.00 90.88 85 SER A C 1
ATOM 647 O O . SER A 1 85 ? 10.547 -5.529 1.606 1.00 90.88 85 SER A O 1
ATOM 649 N N . PHE A 1 86 ? 10.318 -5.978 -0.577 1.00 87.75 86 PHE A N 1
ATOM 650 C CA . PHE A 1 86 ? 10.653 -7.394 -0.475 1.00 87.75 86 PHE A CA 1
ATOM 651 C C . PHE A 1 86 ? 11.285 -7.920 -1.772 1.00 87.75 86 PHE A C 1
ATOM 653 O O . PHE A 1 86 ? 11.232 -7.283 -2.823 1.00 87.75 86 PHE A O 1
ATOM 660 N N . SER A 1 87 ? 11.917 -9.092 -1.690 1.00 83.56 87 SER A N 1
ATOM 661 C CA . SER A 1 87 ? 12.441 -9.810 -2.857 1.00 83.56 87 SER A CA 1
ATOM 662 C C . SER A 1 87 ? 11.468 -10.908 -3.277 1.00 83.56 87 SER A C 1
ATOM 664 O O . SER A 1 87 ? 10.856 -11.550 -2.426 1.00 83.56 87 SER A O 1
ATOM 666 N N . ALA A 1 88 ? 11.371 -11.180 -4.580 1.00 74.56 88 ALA A N 1
ATOM 667 C CA . ALA A 1 88 ? 10.579 -12.299 -5.090 1.00 74.56 88 ALA A CA 1
ATOM 668 C C . ALA A 1 88 ? 11.031 -13.664 -4.541 1.00 74.56 88 ALA A C 1
ATOM 670 O O . ALA A 1 88 ? 10.213 -14.572 -4.452 1.00 74.56 88 ALA A O 1
ATOM 671 N N . GLN A 1 89 ? 12.314 -13.818 -4.187 1.00 67.81 89 GLN A N 1
ATOM 672 C CA . GLN A 1 89 ? 12.879 -15.104 -3.751 1.00 67.81 89 GLN A CA 1
ATOM 673 C C . GLN A 1 89 ? 13.173 -15.177 -2.247 1.00 67.81 89 GLN A C 1
ATOM 675 O O . GLN A 1 89 ? 13.483 -16.255 -1.744 1.00 67.81 89 GLN A O 1
ATOM 680 N N . GLN A 1 90 ? 13.123 -14.056 -1.520 1.00 61.59 90 GLN A N 1
ATOM 681 C CA . GLN A 1 90 ? 13.432 -14.028 -0.089 1.00 61.59 90 GLN A CA 1
ATOM 682 C C . GLN A 1 90 ? 12.228 -13.536 0.708 1.00 61.59 90 GLN A C 1
ATOM 684 O O . GLN A 1 90 ? 11.708 -12.444 0.488 1.00 61.59 90 GLN A O 1
ATOM 689 N N . SER A 1 91 ? 11.819 -14.338 1.690 1.00 54.44 91 SER A N 1
ATOM 690 C CA . SER A 1 91 ? 10.681 -14.063 2.569 1.00 54.44 91 SER A CA 1
ATOM 691 C C . SER A 1 91 ? 10.916 -12.911 3.554 1.00 54.44 91 SER A C 1
ATOM 693 O O . SER A 1 91 ? 9.984 -12.521 4.253 1.00 54.44 91 SER A O 1
ATOM 695 N N . GLN A 1 92 ? 12.109 -12.316 3.621 1.00 54.88 92 GLN A N 1
ATOM 696 C CA . GLN A 1 92 ? 12.378 -11.158 4.479 1.00 54.88 92 GLN A CA 1
ATOM 697 C C . GLN A 1 92 ? 12.138 -9.838 3.738 1.00 54.88 92 GLN A C 1
ATOM 699 O O . GLN A 1 92 ? 12.550 -9.654 2.595 1.00 54.88 92 GLN A O 1
ATOM 704 N N . SER A 1 93 ? 11.424 -8.918 4.393 1.00 61.19 93 SER A N 1
ATOM 705 C CA . SER A 1 93 ? 11.321 -7.526 3.941 1.00 61.19 93 SER A CA 1
ATOM 706 C C . SER A 1 93 ? 12.670 -6.832 4.105 1.00 61.19 93 SER A C 1
ATOM 708 O O . SER A 1 93 ? 13.328 -7.038 5.124 1.00 61.19 93 SER A O 1
ATOM 710 N N . ARG A 1 94 ? 13.085 -6.027 3.119 1.00 73.06 94 ARG A N 1
ATOM 711 C CA . ARG A 1 94 ? 14.386 -5.335 3.162 1.00 73.06 94 ARG A CA 1
ATOM 712 C C . ARG A 1 94 ? 14.258 -3.996 3.871 1.00 73.06 94 ARG A C 1
ATOM 714 O O . ARG A 1 94 ? 14.892 -3.77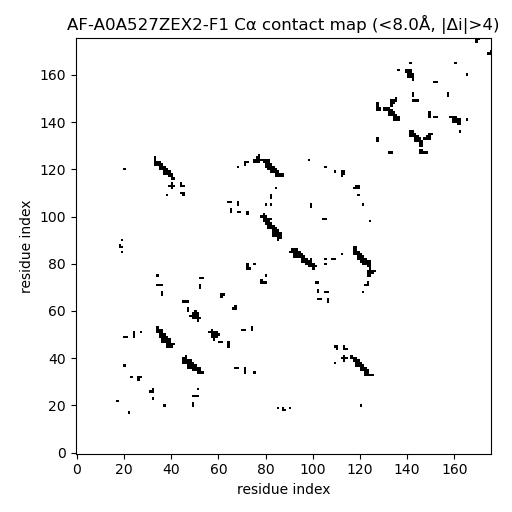3 4.895 1.00 73.06 94 ARG A O 1
ATOM 721 N N . GLU A 1 95 ? 13.402 -3.137 3.342 1.00 83.12 95 GLU A N 1
ATOM 722 C CA . GLU A 1 95 ? 13.177 -1.791 3.845 1.00 83.12 95 GLU A CA 1
ATOM 723 C C . GLU A 1 95 ? 11.701 -1.607 4.194 1.00 83.12 95 GLU A C 1
ATOM 725 O O . GLU A 1 95 ? 10.806 -2.149 3.539 1.00 83.12 95 GLU A O 1
ATOM 730 N N . PHE A 1 96 ? 11.456 -0.855 5.260 1.00 86.81 96 PHE A N 1
ATOM 731 C CA . PHE A 1 96 ? 10.121 -0.535 5.727 1.00 86.81 96 PHE A CA 1
ATOM 732 C C . PHE A 1 96 ? 10.064 0.931 6.140 1.00 86.81 96 PHE A C 1
ATOM 734 O O . PHE A 1 96 ? 10.715 1.322 7.108 1.00 86.81 96 PHE A O 1
ATOM 741 N N . ILE A 1 97 ? 9.284 1.718 5.404 1.00 91.31 97 ILE A N 1
ATOM 742 C CA . ILE A 1 97 ? 9.030 3.126 5.694 1.00 91.31 97 ILE A CA 1
ATOM 743 C C . ILE A 1 97 ? 7.632 3.214 6.295 1.00 91.31 97 ILE A C 1
ATOM 745 O O . ILE A 1 97 ? 6.641 2.880 5.643 1.00 91.31 97 ILE A O 1
ATOM 749 N N . TYR A 1 98 ? 7.576 3.616 7.560 1.00 90.88 98 TYR A N 1
ATOM 750 C CA . TYR A 1 98 ? 6.349 3.660 8.345 1.00 90.88 98 TYR A CA 1
ATOM 751 C C . TYR A 1 98 ? 5.731 5.059 8.340 1.00 90.88 98 TYR A C 1
ATOM 753 O O . TYR A 1 98 ? 6.461 6.035 8.513 1.00 90.88 98 TYR A O 1
ATOM 761 N N . GLY A 1 99 ? 4.403 5.138 8.212 1.00 91.25 99 GLY A N 1
ATOM 762 C CA . GLY A 1 99 ? 3.647 6.375 8.438 1.00 91.25 99 GLY A CA 1
ATOM 763 C C . GLY A 1 99 ? 3.979 7.510 7.466 1.00 91.25 99 GLY A C 1
ATOM 764 O O . GLY A 1 99 ? 4.112 8.655 7.883 1.00 91.25 99 GLY A O 1
ATOM 765 N N . VAL A 1 100 ? 4.137 7.199 6.179 1.00 95.88 100 VAL A N 1
ATOM 766 C CA . VAL A 1 100 ? 4.295 8.200 5.118 1.00 95.88 100 VAL A CA 1
ATOM 767 C C . VAL A 1 100 ? 3.003 9.006 5.001 1.00 95.88 100 VAL A C 1
ATOM 769 O O . VAL A 1 100 ? 1.935 8.431 4.813 1.00 95.88 100 VAL A O 1
ATOM 772 N N . ASP A 1 101 ? 3.102 10.326 5.099 1.00 95.25 101 ASP A N 1
ATOM 773 C CA . ASP A 1 101 ? 1.972 11.256 5.231 1.00 95.25 101 ASP A CA 1
ATOM 774 C C . ASP A 1 101 ? 1.576 11.957 3.922 1.00 95.25 101 ASP A C 1
ATOM 776 O O . ASP A 1 101 ? 0.609 12.716 3.882 1.00 95.25 101 ASP A O 1
ATOM 780 N N . THR A 1 102 ? 2.295 11.695 2.826 1.00 96.50 102 THR A N 1
ATOM 781 C CA . THR A 1 102 ? 1.974 12.244 1.505 1.00 96.50 102 THR A CA 1
ATOM 782 C C . THR A 1 102 ? 2.110 11.205 0.395 1.00 96.50 102 THR A C 1
ATOM 784 O O . THR A 1 102 ? 3.073 10.432 0.347 1.00 96.50 102 THR A O 1
ATOM 787 N N . ALA A 1 103 ? 1.176 11.236 -0.562 1.00 96.94 103 ALA A N 1
ATOM 788 C CA . ALA A 1 103 ? 1.204 10.366 -1.739 1.00 96.94 103 ALA A CA 1
ATOM 789 C C . ALA A 1 103 ? 2.503 10.525 -2.543 1.00 96.94 103 ALA A C 1
ATOM 791 O O . ALA A 1 103 ? 3.123 9.535 -2.922 1.00 96.94 103 ALA A O 1
ATOM 792 N N . ALA A 1 104 ? 2.979 11.760 -2.725 1.00 97.50 104 ALA A N 1
ATOM 793 C CA . ALA A 1 104 ? 4.213 12.045 -3.457 1.00 97.50 104 ALA A CA 1
ATOM 794 C C . ALA A 1 104 ? 5.463 11.410 -2.814 1.00 97.50 104 ALA A C 1
ATOM 796 O O . ALA A 1 104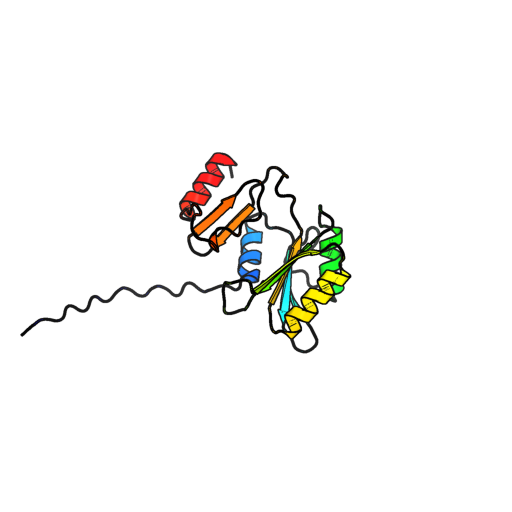 ? 6.333 10.897 -3.524 1.00 97.50 104 ALA A O 1
ATOM 797 N N . ALA A 1 105 ? 5.550 11.398 -1.477 1.00 97.88 105 ALA A N 1
ATOM 798 C CA . ALA A 1 105 ? 6.653 10.746 -0.775 1.00 97.88 105 ALA A CA 1
ATOM 799 C C . ALA A 1 105 ? 6.587 9.218 -0.919 1.00 97.88 105 ALA A C 1
ATOM 801 O O . ALA A 1 105 ? 7.616 8.576 -1.133 1.00 97.88 105 ALA A O 1
ATOM 802 N N . ALA A 1 106 ? 5.384 8.638 -0.864 1.00 97.94 106 ALA A N 1
ATOM 803 C CA . ALA A 1 106 ? 5.193 7.206 -1.076 1.00 97.94 106 ALA A CA 1
ATOM 804 C C . ALA A 1 106 ? 5.543 6.787 -2.517 1.00 97.94 106 ALA A C 1
ATOM 806 O O . ALA A 1 106 ? 6.232 5.785 -2.695 1.00 97.94 106 ALA A O 1
ATOM 807 N N . VAL A 1 107 ? 5.158 7.579 -3.528 1.00 98.38 107 VAL A N 1
ATOM 808 C CA . VAL A 1 107 ? 5.548 7.365 -4.936 1.00 98.38 107 VAL A CA 1
ATOM 809 C C . VAL A 1 107 ? 7.069 7.374 -5.079 1.00 98.38 107 VAL A C 1
ATOM 811 O O . VAL A 1 107 ? 7.639 6.394 -5.550 1.00 98.38 107 VAL A O 1
ATOM 814 N N . THR A 1 108 ? 7.731 8.421 -4.576 1.00 98.00 108 THR A N 1
ATOM 815 C CA . THR A 1 108 ? 9.202 8.538 -4.612 1.00 98.00 108 THR A CA 1
ATOM 816 C C . THR A 1 108 ? 9.886 7.319 -3.983 1.00 98.00 108 THR A C 1
ATOM 818 O O . THR A 1 108 ? 10.879 6.809 -4.501 1.00 98.00 108 THR A O 1
ATOM 821 N N . ALA A 1 109 ? 9.361 6.832 -2.855 1.00 97.25 109 ALA A N 1
ATOM 822 C CA . ALA A 1 109 ? 9.897 5.650 -2.192 1.00 97.25 109 ALA A CA 1
ATOM 823 C C . ALA A 1 109 ? 9.722 4.377 -3.033 1.00 97.25 109 ALA A C 1
ATOM 825 O O . ALA A 1 109 ? 10.661 3.590 -3.141 1.00 97.25 109 ALA A O 1
ATOM 826 N N . VAL A 1 110 ? 8.546 4.182 -3.634 1.00 97.56 110 VAL A N 1
ATOM 827 C CA . VAL A 1 110 ? 8.255 3.024 -4.489 1.00 97.56 110 VAL A CA 1
ATOM 828 C C . VAL A 1 110 ? 9.139 3.016 -5.733 1.00 97.56 110 VAL A C 1
ATOM 830 O O . VAL A 1 110 ? 9.695 1.970 -6.060 1.00 97.56 110 VAL A O 1
ATOM 833 N N . GLU A 1 111 ? 9.310 4.161 -6.391 1.00 97.06 111 GLU A N 1
ATOM 834 C CA . GLU A 1 111 ? 10.181 4.302 -7.562 1.00 97.06 111 GLU A CA 1
ATOM 835 C C . GLU A 1 111 ? 11.634 3.968 -7.218 1.00 97.06 111 GLU A C 1
ATOM 837 O O . GLU A 1 111 ? 12.227 3.099 -7.855 1.00 97.06 111 GLU A O 1
ATOM 842 N N . ARG A 1 112 ? 12.173 4.546 -6.134 1.00 95.88 112 ARG A N 1
ATOM 843 C CA . ARG A 1 112 ? 13.532 4.229 -5.670 1.00 95.88 112 ARG A CA 1
ATOM 844 C C . ARG A 1 112 ? 13.708 2.736 -5.386 1.00 95.88 112 ARG A C 1
ATOM 846 O O . ARG A 1 112 ? 14.697 2.138 -5.795 1.00 95.88 112 ARG A O 1
ATOM 853 N N . MET A 1 113 ? 12.764 2.121 -4.675 1.00 94.50 113 MET A N 1
ATOM 854 C CA . MET A 1 113 ? 12.841 0.694 -4.348 1.00 94.50 113 MET A CA 1
ATOM 855 C C . MET A 1 113 ? 12.741 -0.188 -5.602 1.00 94.50 113 MET A C 1
ATOM 857 O O . MET A 1 113 ? 13.401 -1.225 -5.673 1.00 94.50 113 MET A O 1
ATOM 861 N N . ALA A 1 114 ? 11.952 0.218 -6.598 1.00 93.75 114 ALA A N 1
ATOM 862 C CA . ALA A 1 114 ? 11.867 -0.479 -7.876 1.00 93.75 114 ALA A CA 1
ATOM 863 C C . ALA A 1 114 ? 13.173 -0.372 -8.681 1.00 93.75 114 ALA A C 1
ATOM 865 O O . ALA A 1 114 ? 13.605 -1.376 -9.250 1.00 93.75 114 ALA A O 1
ATOM 866 N N . ASP A 1 115 ? 13.840 0.788 -8.664 1.00 93.31 115 ASP A N 1
ATOM 867 C CA . ASP A 1 115 ? 15.162 0.986 -9.281 1.00 93.31 115 ASP A CA 1
ATOM 868 C C . ASP A 1 115 ? 16.242 0.102 -8.633 1.00 93.31 115 ASP A C 1
ATOM 870 O O . ASP A 1 115 ? 17.176 -0.358 -9.292 1.00 93.31 115 ASP A O 1
ATOM 874 N N . GLU A 1 116 ? 16.085 -0.211 -7.346 1.00 91.31 116 GLU A N 1
ATOM 875 C CA . GLU A 1 116 ? 16.916 -1.175 -6.615 1.00 91.31 116 GLU A CA 1
ATOM 876 C C . GLU A 1 116 ? 16.535 -2.647 -6.896 1.00 91.31 116 GLU A C 1
ATOM 878 O O . GLU A 1 116 ? 17.136 -3.576 -6.343 1.00 91.31 116 GLU A O 1
ATOM 883 N N . GLY A 1 117 ? 15.539 -2.885 -7.755 1.00 90.94 117 GLY A N 1
ATOM 884 C CA . GLY A 1 117 ? 15.049 -4.212 -8.119 1.00 90.94 117 GLY A CA 1
ATOM 885 C C . GLY A 1 117 ? 14.175 -4.869 -7.049 1.00 90.94 117 GLY A C 1
ATOM 886 O O . GLY A 1 117 ? 14.038 -6.096 -7.041 1.00 90.94 117 GLY A O 1
ATOM 887 N N . ALA A 1 118 ? 13.605 -4.092 -6.125 1.00 91.25 118 ALA A N 1
ATOM 888 C CA . ALA A 1 118 ? 12.720 -4.604 -5.089 1.00 91.25 118 ALA A CA 1
ATOM 889 C C . ALA A 1 118 ? 11.245 -4.515 -5.500 1.00 91.25 118 ALA A C 1
ATOM 891 O O . ALA A 1 118 ? 10.809 -3.584 -6.172 1.00 91.25 118 ALA A O 1
ATOM 892 N N . PHE A 1 119 ? 10.463 -5.489 -5.042 1.00 94.25 119 PHE A N 1
ATOM 893 C CA . PHE A 1 119 ? 9.007 -5.403 -5.061 1.00 94.25 119 PHE A CA 1
ATOM 894 C C . PHE A 1 119 ? 8.544 -4.562 -3.883 1.00 94.25 119 PHE A C 1
ATOM 896 O O . PHE A 1 119 ? 9.202 -4.556 -2.837 1.00 94.25 119 PHE A O 1
ATOM 903 N N . THR A 1 120 ? 7.393 -3.911 -4.018 1.00 95.62 120 THR A N 1
ATOM 904 C CA . THR A 1 120 ? 6.821 -3.086 -2.955 1.00 95.62 120 THR A CA 1
ATOM 905 C C . THR A 1 120 ? 5.359 -3.412 -2.690 1.00 95.62 120 THR A C 1
ATOM 907 O O . THR A 1 120 ? 4.612 -3.804 -3.584 1.00 95.62 120 THR A O 1
ATOM 910 N N . ILE A 1 121 ? 4.953 -3.260 -1.432 1.00 96.19 121 ILE A N 1
ATOM 911 C CA . ILE A 1 121 ? 3.555 -3.168 -1.006 1.00 96.19 121 ILE A CA 1
ATOM 912 C C . ILE A 1 121 ? 3.401 -1.816 -0.321 1.00 96.19 121 ILE A C 1
ATOM 914 O O . ILE A 1 121 ? 4.136 -1.517 0.626 1.00 96.19 121 ILE A O 1
ATOM 918 N N . VAL A 1 122 ? 2.445 -1.023 -0.793 1.00 97.56 122 VAL A N 1
ATOM 919 C CA . VAL A 1 122 ? 1.966 0.169 -0.100 1.00 97.56 122 VAL A CA 1
ATOM 920 C C . VAL A 1 122 ? 0.644 -0.193 0.554 1.00 97.56 122 VAL A C 1
ATOM 922 O O . VAL A 1 122 ? -0.289 -0.587 -0.142 1.00 97.56 122 VAL A O 1
ATOM 925 N N . ASN A 1 123 ? 0.571 -0.108 1.878 1.00 95.75 123 ASN A N 1
ATOM 926 C CA . ASN A 1 123 ? -0.636 -0.431 2.636 1.00 95.75 123 ASN A CA 1
ATOM 927 C C . ASN A 1 123 ? -1.033 0.725 3.549 1.00 95.75 123 ASN A C 1
ATOM 929 O O . ASN A 1 123 ? -0.164 1.455 4.021 1.00 95.75 123 ASN A O 1
ATOM 933 N N . GLU A 1 124 ? -2.321 0.876 3.833 1.00 93.88 124 GLU A N 1
ATOM 934 C CA . GLU A 1 124 ? -2.785 1.872 4.804 1.00 93.88 124 GLU A CA 1
ATOM 935 C C . GLU A 1 124 ? -2.150 1.651 6.186 1.00 93.88 124 GLU A C 1
ATOM 937 O O . GLU A 1 124 ? -1.782 0.528 6.560 1.00 93.88 124 GLU A O 1
ATOM 942 N N . THR A 1 125 ? -1.993 2.724 6.954 1.00 90.44 125 THR A N 1
ATOM 943 C CA . THR A 1 125 ? -1.741 2.590 8.389 1.00 90.44 125 THR A CA 1
ATOM 944 C C . THR A 1 125 ? -3.065 2.290 9.079 1.00 90.44 125 THR A C 1
ATOM 946 O O . THR A 1 125 ? -4.056 2.961 8.822 1.00 90.44 125 THR A O 1
ATOM 949 N N . ILE A 1 126 ? -3.066 1.283 9.947 1.00 81.69 126 ILE A N 1
ATOM 950 C CA . ILE A 1 126 ? -4.202 0.950 10.809 1.00 81.69 126 ILE A CA 1
ATOM 951 C C . ILE A 1 126 ? -3.834 1.397 12.222 1.00 81.69 126 ILE A C 1
ATOM 953 O O . ILE A 1 126 ? -2.722 1.096 12.677 1.00 81.69 126 ILE A O 1
ATOM 957 N N . ASP A 1 127 ? -4.736 2.106 12.905 1.00 72.12 127 ASP A N 1
ATOM 958 C CA . ASP A 1 127 ? -4.585 2.375 14.335 1.00 72.12 127 ASP A CA 1
ATOM 959 C C . ASP A 1 127 ? -4.642 1.049 15.091 1.00 72.12 127 ASP A C 1
ATOM 961 O O . ASP A 1 127 ? -5.660 0.370 15.139 1.00 72.12 127 ASP A O 1
ATOM 965 N N . VAL A 1 128 ? -3.525 0.677 15.704 1.00 65.12 128 VAL A N 1
ATOM 966 C CA . VAL A 1 128 ? -3.423 -0.557 16.486 1.00 65.12 128 VAL A CA 1
ATOM 967 C C . VAL A 1 128 ? -4.302 -0.540 17.743 1.00 65.12 128 VAL A C 1
ATOM 969 O O . VAL A 1 128 ? -4.503 -1.592 18.342 1.00 65.12 128 VAL A O 1
ATOM 972 N N . SER A 1 129 ? -4.811 0.634 18.129 1.00 57.75 129 SER A N 1
ATOM 973 C CA . SER A 1 129 ? -5.691 0.869 19.279 1.00 57.75 129 SER A CA 1
ATOM 974 C C . SER A 1 129 ? -7.181 0.826 18.911 1.00 57.75 129 SER A C 1
ATOM 976 O O . SER A 1 129 ? -8.027 1.092 19.767 1.00 57.75 129 SER A O 1
ATOM 978 N N . ASP A 1 130 ? -7.527 0.483 17.664 1.00 60.78 130 ASP A N 1
ATOM 979 C CA . ASP A 1 130 ? -8.906 0.416 17.153 1.00 60.78 130 ASP A CA 1
ATOM 980 C C . ASP A 1 130 ? -9.756 -0.716 17.774 1.00 60.78 130 ASP A C 1
ATOM 982 O O . ASP A 1 130 ? -10.937 -0.881 17.458 1.00 60.78 130 ASP A O 1
ATOM 986 N N . GLY A 1 131 ? -9.168 -1.489 18.693 1.00 55.47 131 GLY A N 1
ATOM 987 C CA . GLY A 1 131 ? -9.778 -2.652 19.335 1.00 55.47 131 GLY A CA 1
ATOM 988 C C . GLY A 1 131 ? -9.669 -3.937 18.508 1.00 55.47 131 GLY A C 1
ATOM 989 O O . GLY A 1 131 ? -10.163 -4.982 18.943 1.00 55.47 131 GLY A O 1
ATOM 990 N N . GLY A 1 132 ? -9.028 -3.881 17.339 1.00 56.72 132 GLY A N 1
ATOM 991 C CA . GLY A 1 132 ? -8.689 -5.015 16.496 1.00 56.72 132 GLY A CA 1
ATOM 992 C C . GLY A 1 132 ? -7.432 -5.755 16.956 1.00 56.72 132 GLY A C 1
ATOM 993 O O . GLY A 1 132 ? -6.682 -5.329 17.834 1.00 56.72 132 GLY A O 1
ATOM 994 N N . ILE A 1 133 ? -7.187 -6.916 16.346 1.00 54.28 133 ILE A N 1
ATOM 995 C CA . ILE A 1 133 ? -5.921 -7.636 16.487 1.00 54.28 133 ILE A CA 1
ATOM 996 C C . ILE A 1 133 ? -5.271 -7.755 15.117 1.00 54.28 133 ILE A C 1
ATOM 998 O O . ILE A 1 133 ? -5.844 -8.316 14.186 1.00 54.28 133 ILE A O 1
ATOM 1002 N N . SER A 1 134 ? -4.031 -7.281 15.026 1.00 60.28 134 SER A N 1
ATOM 1003 C CA . SER A 1 134 ? -3.185 -7.484 13.857 1.00 60.28 134 SER A CA 1
ATOM 1004 C C . SER A 1 134 ? -2.407 -8.792 13.989 1.00 60.28 134 SER A C 1
ATOM 1006 O O . SER A 1 134 ? -1.847 -9.087 15.050 1.00 60.28 134 SER A O 1
ATOM 1008 N N . GLY A 1 135 ? -2.340 -9.571 12.904 1.00 61.56 135 GLY A N 1
ATOM 1009 C CA . GLY A 1 135 ? -1.594 -10.829 12.858 1.00 61.56 135 GLY A CA 1
ATOM 1010 C C . GLY A 1 135 ? -0.742 -11.019 11.603 1.00 61.56 135 GLY A C 1
ATOM 1011 O O . GLY A 1 135 ? -0.967 -10.384 10.577 1.00 61.56 135 GLY A O 1
ATOM 1012 N N . VAL A 1 136 ? 0.255 -11.899 11.697 1.00 62.19 136 VAL A N 1
ATOM 1013 C CA . VAL A 1 136 ? 1.081 -12.380 10.579 1.00 62.19 136 VAL A CA 1
ATOM 1014 C C . VAL A 1 136 ? 0.959 -13.891 10.511 1.00 62.19 136 VAL A C 1
ATOM 1016 O O . VAL A 1 136 ? 1.138 -14.575 11.516 1.00 62.19 136 VAL A O 1
ATOM 1019 N N . VAL A 1 137 ? 0.714 -14.413 9.312 1.00 60.38 137 VAL A N 1
ATOM 1020 C CA . VAL A 1 137 ? 0.825 -15.843 9.013 1.00 60.38 137 VAL A CA 1
ATOM 1021 C C . VAL A 1 137 ? 2.117 -16.062 8.232 1.00 60.38 137 VAL A C 1
ATOM 1023 O O . VAL A 1 137 ? 2.316 -15.455 7.181 1.00 60.38 137 VAL A O 1
ATOM 1026 N N . MET A 1 138 ? 3.009 -16.914 8.736 1.00 57.00 138 MET A N 1
ATOM 1027 C CA . MET A 1 138 ? 4.233 -17.312 8.041 1.00 57.00 138 MET A CA 1
ATOM 1028 C C . MET A 1 138 ? 4.411 -18.828 8.129 1.00 57.00 138 MET A C 1
ATOM 1030 O O . MET A 1 138 ? 4.799 -19.363 9.167 1.00 57.00 138 MET A O 1
ATOM 1034 N N . GLY A 1 139 ? 4.132 -19.520 7.021 1.00 64.50 139 GLY A N 1
ATOM 1035 C CA . GLY A 1 139 ? 4.106 -20.981 6.992 1.00 64.50 139 GLY A CA 1
ATOM 1036 C C . GLY A 1 139 ? 2.954 -21.526 7.837 1.00 64.50 139 GLY A C 1
ATOM 1037 O O . GLY A 1 139 ? 1.801 -21.177 7.607 1.00 64.50 139 GLY A O 1
ATOM 1038 N N . ASP A 1 140 ? 3.273 -22.372 8.814 1.00 59.59 140 ASP A N 1
ATOM 1039 C CA . ASP A 1 140 ? 2.326 -22.953 9.768 1.00 59.59 140 ASP A CA 1
ATOM 1040 C C . ASP A 1 140 ? 2.149 -22.117 11.046 1.00 59.59 140 ASP A C 1
ATOM 1042 O O . ASP A 1 140 ? 1.3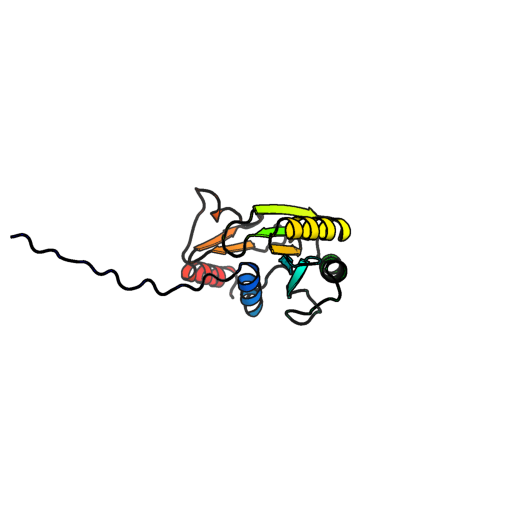29 -22.474 11.897 1.00 59.59 140 ASP A O 1
ATOM 1046 N N . VAL A 1 141 ? 2.872 -21.000 11.177 1.00 52.84 141 VAL A N 1
ATOM 1047 C CA . VAL A 1 141 ? 2.868 -20.145 12.368 1.00 52.84 141 VAL A CA 1
ATOM 1048 C C . VAL A 1 141 ? 2.007 -18.909 12.153 1.00 52.84 141 VAL A C 1
ATOM 1050 O O . VAL A 1 141 ? 2.198 -18.167 11.190 1.00 52.84 141 VAL A O 1
ATOM 1053 N N . VAL A 1 142 ? 1.123 -18.645 13.116 1.00 59.66 142 VAL A N 1
ATOM 1054 C CA . VAL A 1 142 ? 0.392 -17.379 13.223 1.00 59.66 142 VAL A CA 1
ATOM 1055 C C . VAL A 1 142 ? 0.885 -16.612 14.448 1.00 59.66 142 VAL A C 1
ATOM 1057 O O . VAL A 1 142 ? 0.919 -17.150 15.556 1.00 59.66 142 VAL A O 1
ATOM 1060 N N . GLU A 1 143 ? 1.258 -15.353 14.247 1.00 63.53 143 GLU A N 1
ATOM 1061 C CA . GLU A 1 143 ? 1.470 -14.362 15.302 1.00 63.53 143 GLU A CA 1
ATOM 1062 C C . GLU A 1 143 ? 0.291 -13.398 15.306 1.00 63.53 143 GLU A C 1
ATOM 1064 O O . GLU A 1 143 ? -0.195 -13.017 14.246 1.00 63.53 143 GLU A O 1
ATOM 1069 N N . PHE A 1 144 ? -0.147 -12.974 16.485 1.00 59.97 144 PHE A N 1
ATOM 1070 C CA . PHE A 1 144 ? -1.124 -11.908 16.624 1.00 59.97 144 PHE A CA 1
ATOM 1071 C C . PHE A 1 144 ? -0.882 -11.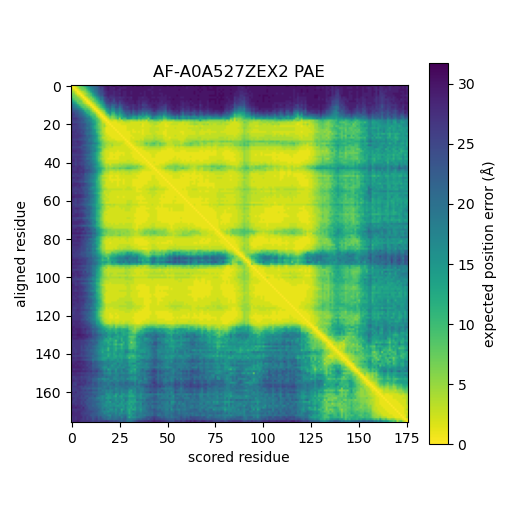157 17.936 1.00 59.97 144 PHE A C 1
ATOM 1073 O O . PHE A 1 144 ? -0.507 -11.766 18.943 1.00 59.97 144 PHE A O 1
ATOM 1080 N N . ARG A 1 145 ? -1.050 -9.832 17.930 1.00 56.09 145 ARG A N 1
ATOM 1081 C CA . ARG A 1 145 ? -0.848 -9.001 19.123 1.00 56.09 145 ARG A CA 1
ATOM 1082 C C . ARG A 1 145 ? -1.837 -7.827 19.144 1.00 56.09 145 ARG A C 1
ATOM 1084 O O . ARG A 1 145 ? -1.990 -7.175 18.114 1.00 56.09 145 ARG A O 1
ATOM 1091 N N . PRO A 1 146 ? -2.489 -7.546 20.288 1.00 52.94 146 PRO A N 1
ATOM 1092 C CA . PRO A 1 146 ? -3.234 -6.303 20.464 1.00 52.94 146 PRO A CA 1
ATOM 1093 C C . PRO A 1 146 ? -2.271 -5.111 20.546 1.00 52.94 146 PRO A C 1
ATOM 1095 O O . PRO A 1 146 ? -1.160 -5.244 21.072 1.00 52.94 146 PRO A O 1
ATOM 1098 N N . ASP A 1 147 ? -2.689 -3.958 20.029 1.00 50.72 147 ASP A N 1
ATOM 1099 C CA . ASP A 1 147 ? -1.987 -2.675 20.169 1.00 50.72 147 ASP A CA 1
ATOM 1100 C C . ASP A 1 147 ? -0.575 -2.614 19.547 1.00 50.72 147 ASP A C 1
ATOM 1102 O O . ASP A 1 147 ? 0.213 -1.723 19.868 1.00 50.72 147 ASP A O 1
ATOM 1106 N N . MET A 1 148 ? -0.209 -3.552 18.659 1.00 54.34 148 MET A N 1
ATOM 1107 C CA . MET A 1 148 ? 1.089 -3.542 17.972 1.00 54.34 148 MET A CA 1
ATOM 1108 C C . MET A 1 148 ? 1.053 -4.149 16.569 1.00 54.34 148 MET A C 1
ATOM 1110 O O . MET A 1 148 ? 0.437 -5.186 16.341 1.00 54.34 148 MET A O 1
ATOM 1114 N N . THR A 1 149 ? 1.846 -3.577 15.657 1.00 54.75 149 THR A N 1
ATOM 1115 C CA . THR A 1 149 ? 2.122 -4.161 14.337 1.00 54.75 149 THR A CA 1
ATOM 1116 C C . THR A 1 149 ? 2.987 -5.425 14.493 1.00 54.75 149 THR A C 1
ATOM 1118 O O . THR A 1 149 ? 4.134 -5.322 14.941 1.00 54.75 149 THR A O 1
ATOM 1121 N N . PRO A 1 150 ? 2.494 -6.621 14.130 1.00 55.22 150 PRO A N 1
ATOM 1122 C CA . PRO A 1 150 ? 3.218 -7.881 14.302 1.00 55.22 150 PRO A CA 1
ATOM 1123 C C . PRO A 1 150 ? 4.472 -7.934 13.414 1.00 55.22 150 PRO A C 1
ATOM 1125 O O . PRO A 1 150 ? 4.403 -7.998 12.187 1.00 55.22 150 PRO A O 1
ATOM 1128 N N . ARG A 1 151 ? 5.642 -7.894 14.055 1.00 59.66 151 ARG A N 1
ATOM 1129 C CA . ARG A 1 151 ? 6.962 -8.242 13.488 1.00 59.66 151 ARG A CA 1
ATOM 1130 C C . ARG A 1 151 ? 7.722 -9.206 14.408 1.00 59.66 151 ARG A C 1
ATOM 1132 O O . ARG A 1 151 ? 8.931 -9.392 14.270 1.00 59.66 151 ARG A O 1
ATOM 1139 N N . GLY A 1 152 ? 7.047 -9.778 15.401 1.00 54.22 152 GLY A N 1
ATOM 1140 C CA . GLY A 1 152 ? 7.665 -10.586 16.440 1.00 54.22 152 GLY A CA 1
ATOM 1141 C C . GLY A 1 152 ? 8.247 -11.898 15.930 1.00 54.22 152 GLY A C 1
ATOM 1142 O O . GLY A 1 152 ? 9.275 -12.331 16.439 1.00 54.22 152 GLY A O 1
ATOM 1143 N N . VAL A 1 153 ? 7.692 -12.490 14.870 1.00 49.94 153 VAL A N 1
ATOM 1144 C CA . VAL A 1 153 ? 8.241 -13.689 14.212 1.00 49.94 153 VAL A CA 1
ATOM 1145 C C . VAL A 1 153 ? 9.684 -13.511 13.734 1.00 49.94 153 VAL A C 1
ATOM 1147 O O . VAL A 1 153 ? 10.413 -14.499 13.637 1.00 49.94 153 VAL A O 1
ATOM 1150 N N . GLU A 1 154 ? 10.113 -12.272 13.476 1.00 53.88 154 GLU A N 1
ATOM 1151 C CA . GLU A 1 154 ? 11.479 -11.933 13.062 1.00 53.88 154 GLU A CA 1
ATOM 1152 C C . GLU A 1 154 ? 12.471 -11.930 14.244 1.00 53.88 154 GLU A C 1
ATOM 1154 O O . GLU A 1 154 ? 13.680 -11.898 14.028 1.00 53.88 154 GLU A O 1
ATOM 1159 N N . ASN A 1 155 ? 11.984 -12.011 15.490 1.00 49.12 155 ASN A N 1
ATOM 1160 C CA . ASN A 1 155 ? 12.775 -11.961 16.718 1.00 49.12 155 ASN A CA 1
ATOM 1161 C C . ASN A 1 155 ? 12.563 -13.220 17.600 1.00 49.12 155 ASN A C 1
ATOM 1163 O O . ASN A 1 155 ? 11.490 -13.831 17.603 1.00 49.12 155 ASN A O 1
ATOM 1167 N N . PRO A 1 156 ? 13.568 -13.655 18.384 1.00 48.50 156 PRO A N 1
ATOM 1168 C CA . PRO A 1 156 ? 13.382 -14.712 19.381 1.00 48.50 156 PRO A CA 1
ATOM 1169 C C . PRO A 1 156 ? 12.495 -14.239 20.552 1.00 48.50 156 PRO A C 1
ATOM 1171 O O . PRO A 1 156 ? 12.501 -13.064 20.903 1.00 48.50 156 PRO A O 1
ATOM 1174 N N . GLY A 1 157 ? 11.758 -15.162 21.189 1.00 51.53 157 GLY A N 1
ATOM 1175 C CA . GLY A 1 157 ? 10.982 -14.890 22.417 1.00 51.53 157 GLY A CA 1
ATOM 1176 C C . GLY A 1 157 ? 9.472 -14.676 22.245 1.00 51.53 157 GLY A C 1
ATOM 1177 O O . GLY A 1 157 ? 8.785 -14.420 23.229 1.00 51.53 157 GLY A O 1
ATOM 1178 N N . PHE A 1 158 ? 8.941 -14.815 21.030 1.00 55.78 158 PHE A N 1
ATOM 1179 C CA . PHE A 1 158 ? 7.507 -14.677 20.762 1.00 55.78 158 PHE A CA 1
ATOM 1180 C C . PHE A 1 158 ? 6.758 -16.004 20.895 1.00 55.78 158 PHE A C 1
ATOM 1182 O O . PHE A 1 158 ? 7.264 -17.060 20.502 1.00 55.78 158 PHE A O 1
ATOM 1189 N N . ALA A 1 159 ? 5.536 -15.941 21.428 1.00 56.16 159 ALA A N 1
ATOM 1190 C CA . ALA A 1 159 ? 4.623 -17.075 21.439 1.00 56.16 159 ALA A CA 1
ATOM 1191 C C . ALA A 1 159 ? 4.223 -17.419 19.997 1.00 56.16 159 ALA A C 1
ATOM 1193 O O . ALA A 1 159 ? 3.865 -16.541 19.217 1.00 56.16 159 ALA A 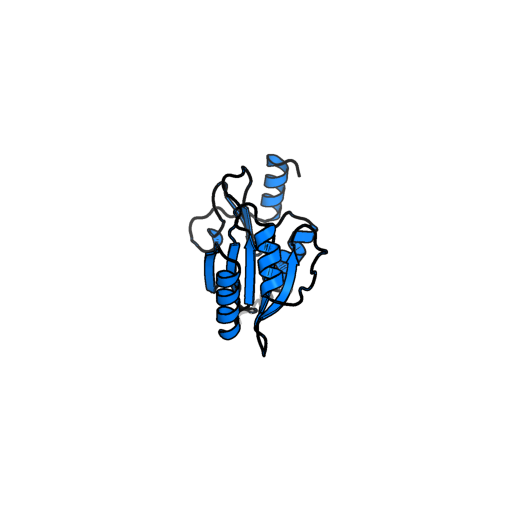O 1
ATOM 1194 N N . ARG A 1 160 ? 4.316 -18.701 19.644 1.00 63.31 160 ARG A N 1
ATOM 1195 C CA . ARG A 1 160 ? 3.995 -19.224 18.313 1.00 63.31 160 ARG A CA 1
ATOM 1196 C C . ARG A 1 160 ? 2.970 -20.323 18.467 1.00 63.31 160 ARG A C 1
ATOM 1198 O O . ARG A 1 160 ? 3.072 -21.135 19.388 1.00 63.31 160 ARG A O 1
ATOM 1205 N N . LEU A 1 161 ? 2.010 -20.357 17.558 1.00 68.00 161 LEU A N 1
ATOM 1206 C CA . LEU A 1 161 ? 0.943 -21.338 17.577 1.00 68.00 161 LEU A CA 1
ATOM 1207 C C . LEU A 1 161 ? 0.744 -21.902 16.161 1.00 68.00 161 LEU A C 1
ATOM 1209 O O . LEU A 1 161 ? 0.809 -21.125 15.203 1.00 68.00 161 LEU A O 1
ATOM 1213 N N . PRO A 1 162 ? 0.495 -23.217 16.020 1.00 73.75 162 PRO A N 1
ATOM 1214 C CA . PRO A 1 162 ? 0.045 -23.795 14.760 1.00 73.75 162 PRO A CA 1
ATOM 1215 C C . PRO A 1 162 ? -1.211 -23.093 14.224 1.00 73.75 162 PRO A C 1
ATOM 1217 O O . PRO A 1 162 ? -2.081 -22.675 14.994 1.00 73.75 162 PRO A O 1
ATOM 1220 N N . THR A 1 163 ? -1.314 -22.973 12.902 1.00 67.06 163 THR A N 1
ATOM 1221 C CA . THR A 1 163 ? -2.380 -22.207 12.230 1.00 67.06 163 THR A CA 1
ATOM 1222 C C . THR A 1 163 ? -3.786 -22.693 12.585 1.00 67.06 163 THR A C 1
ATOM 1224 O O . THR A 1 163 ? -4.668 -21.883 12.857 1.00 67.06 163 THR A O 1
ATOM 1227 N N . ASP A 1 164 ? -4.004 -24.005 12.662 1.00 74.88 164 ASP A N 1
ATOM 1228 C CA . ASP A 1 164 ? -5.288 -24.601 13.053 1.00 74.88 164 ASP A CA 1
ATOM 1229 C C . ASP A 1 164 ? -5.719 -24.177 14.466 1.00 74.88 164 ASP A C 1
ATOM 1231 O O . ASP A 1 164 ? -6.889 -23.873 14.718 1.00 74.88 164 ASP A O 1
ATOM 1235 N N . ARG A 1 165 ? -4.757 -24.097 15.387 1.00 77.62 165 ARG A N 1
ATOM 1236 C CA . ARG A 1 165 ? -4.973 -23.640 16.760 1.00 77.62 165 ARG A CA 1
ATOM 1237 C C . ARG A 1 165 ? -5.213 -22.137 16.831 1.00 77.62 165 ARG A C 1
ATOM 1239 O O . ARG A 1 165 ? -6.043 -21.712 17.632 1.00 77.62 165 ARG A O 1
ATOM 1246 N N . ALA A 1 166 ? -4.549 -21.349 15.987 1.00 74.19 166 ALA A N 1
ATOM 1247 C CA . ALA A 1 166 ? -4.786 -19.909 15.907 1.00 74.19 166 ALA A CA 1
ATOM 1248 C C . ALA A 1 166 ? -6.205 -19.618 15.415 1.00 74.19 166 ALA A C 1
ATOM 1250 O O . ALA A 1 166 ? -6.925 -18.851 16.046 1.00 74.19 166 ALA A O 1
ATOM 1251 N N . VAL A 1 167 ? -6.663 -20.329 14.381 1.00 74.62 167 VAL A N 1
ATOM 1252 C CA . VAL A 1 167 ? -8.044 -20.228 13.888 1.00 74.62 167 VAL A CA 1
ATOM 1253 C C . VAL A 1 167 ? -9.063 -20.639 14.959 1.00 74.62 167 VAL A C 1
ATOM 1255 O O . VAL A 1 167 ? -10.077 -19.967 15.121 1.00 74.62 167 VAL A O 1
ATOM 1258 N N . GLN A 1 168 ? -8.811 -21.706 15.729 1.00 80.38 168 GLN A N 1
ATOM 1259 C CA . GLN A 1 168 ? -9.688 -22.088 16.851 1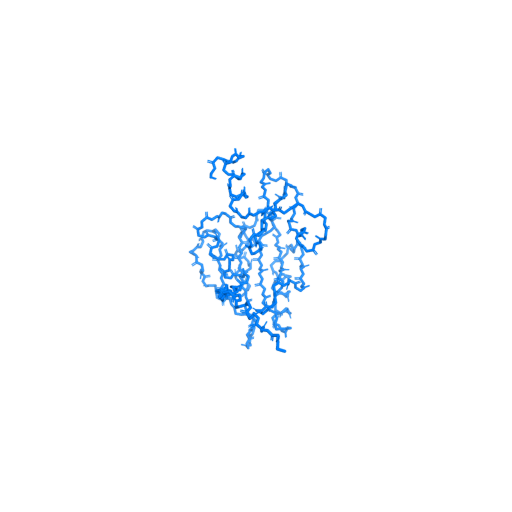.00 80.38 168 GLN A CA 1
ATOM 1260 C C . GLN A 1 168 ? -9.765 -21.008 17.935 1.00 80.38 168 GLN A C 1
ATOM 1262 O O . GLN A 1 168 ? -10.842 -20.752 18.480 1.00 80.38 168 GLN A O 1
ATOM 1267 N N . LEU A 1 169 ? -8.635 -20.378 18.254 1.00 78.12 169 LEU A N 1
ATOM 1268 C CA . LEU A 1 169 ? -8.595 -19.269 19.196 1.00 78.12 169 LEU A CA 1
ATOM 1269 C C . LEU A 1 169 ? -9.395 -18.076 18.662 1.00 78.12 169 LEU A C 1
ATOM 1271 O O . LEU A 1 169 ? -10.240 -17.555 19.385 1.00 78.12 169 LEU A O 1
ATOM 1275 N N . PHE A 1 170 ? -9.190 -17.690 17.399 1.00 72.94 170 PHE A N 1
ATOM 1276 C CA . PHE A 1 170 ? -9.925 -16.588 16.779 1.00 72.94 170 PHE A CA 1
ATOM 1277 C C . PHE A 1 170 ? -11.436 -16.842 16.781 1.00 72.94 170 PHE A C 1
ATOM 1279 O O . PHE A 1 170 ? -12.183 -15.975 17.222 1.00 72.94 170 PHE A O 1
ATOM 1286 N N . LYS A 1 171 ? -11.879 -18.063 16.457 1.00 77.81 171 LYS A N 1
ATOM 1287 C CA . LYS A 1 171 ? -13.284 -18.490 16.587 1.00 77.81 171 LYS A CA 1
ATOM 1288 C C . LYS A 1 171 ? -13.835 -18.332 17.995 1.00 77.81 171 LYS A C 1
ATOM 1290 O O . LYS A 1 171 ? -14.967 -17.903 18.182 1.00 77.81 171 LYS A O 1
ATOM 1295 N N . THR A 1 172 ? -13.039 -18.701 18.993 1.00 78.50 172 THR A N 1
ATOM 1296 C CA . THR A 1 172 ? -13.458 -18.670 20.400 1.00 78.50 172 THR A CA 1
ATOM 1297 C C . THR A 1 172 ? -13.576 -17.240 20.923 1.00 78.50 172 THR A C 1
ATOM 1299 O O . THR A 1 172 ? -14.505 -16.940 21.665 1.00 78.50 172 THR A O 1
ATOM 1302 N N . VAL A 1 173 ? -12.637 -16.365 20.555 1.00 69.88 173 VAL A N 1
ATOM 1303 C CA . VAL A 1 173 ? -12.569 -14.984 21.056 1.00 69.88 173 VAL A CA 1
ATOM 1304 C C . VAL A 1 173 ? -13.484 -14.048 20.262 1.00 69.88 173 VAL A C 1
ATOM 1306 O O . VAL A 1 173 ? -14.162 -13.218 20.859 1.00 69.88 173 VAL A O 1
ATOM 1309 N N . TYR A 1 174 ? -13.529 -14.198 18.936 1.00 61.69 174 TYR A N 1
ATOM 1310 C CA . TYR A 1 174 ? -14.218 -13.278 18.023 1.00 61.69 174 TYR A CA 1
ATOM 1311 C C . TYR A 1 174 ? -15.518 -13.829 17.434 1.00 61.69 174 TYR A C 1
ATOM 1313 O O . TYR A 1 174 ? -16.282 -13.070 16.845 1.00 61.69 174 TYR A O 1
ATOM 1321 N N . GLY A 1 175 ? -15.805 -15.124 17.596 1.00 59.91 175 GLY A N 1
ATOM 1322 C CA . GLY A 1 175 ? -17.062 -15.725 17.140 1.00 59.91 175 GLY A CA 1
ATOM 1323 C C . GLY A 1 175 ? -17.179 -15.949 15.627 1.00 59.91 175 GLY A C 1
ATOM 1324 O O . GLY A 1 175 ? -18.282 -16.233 15.161 1.00 59.91 175 GLY A O 1
ATOM 1325 N N . VAL A 1 176 ? -16.075 -15.839 14.877 1.00 52.00 176 VAL A N 1
ATOM 1326 C CA . VAL A 1 176 ? -15.973 -16.080 13.420 1.00 52.00 176 VAL A CA 1
ATOM 1327 C C . VAL A 1 176 ? -15.133 -17.307 13.101 1.00 52.00 176 VAL A C 1
ATOM 1329 O O . VAL A 1 176 ? -13.968 -17.344 13.547 1.00 52.00 176 VAL A O 1
#

Radius of gyration: 19.09 Å; Cα contacts (8 Å, |Δi|>4): 286; chains: 1; bounding box: 46×69×40 Å

Sequence (176 aa):
MTLGGSHNKPDQADVAVFRKDETLDRLAETFNVAQFVSFAPAVGGPAQQFCRIAGFEANHQFESVADAIQALFERSSEGTVNVRSFSAQQSQSREFIYGVDTAAAAVTAVERMADEGAFTIVNETIDVSDGGISGVVMGDVVEFRPDMTPRGVENPGFARLPTDRAVQLFKTVYGV

pLDDT: mean 77.52, std 20.42, range [30.73, 98.38]